Protein AF-A0A3N5SNI7-F1 (afdb_monomer)

Sequence (229 aa):
MKIKPLYFVLSLLVTASMMLAACAPQAAATEAPQAQTEEPAMTEAPTEMSTEAPTEAAPTERHGGWLDEIDVSVVAGDSAISQLQAGAIDFYSFNLASDMYPAIQEAGLESTQSLGGYYGISLNPAVFTDATVLNPFSNRKIREALNWLIDRNYVNQEVFAGGSLPKLLPVTTQLVEYTNLIDTARALESKYAFDLEQAKEVIDVEMEGMGAELGADGKWQFNGAPVSL

Radius of gyration: 33.69 Å; Cα contacts (8 Å, |Δi|>4): 144; chains: 1; bounding box: 78×67×79 Å

Solvent-accessible surface area (backbone atoms only — not comparable to full-atom values): 15272 Å² total; p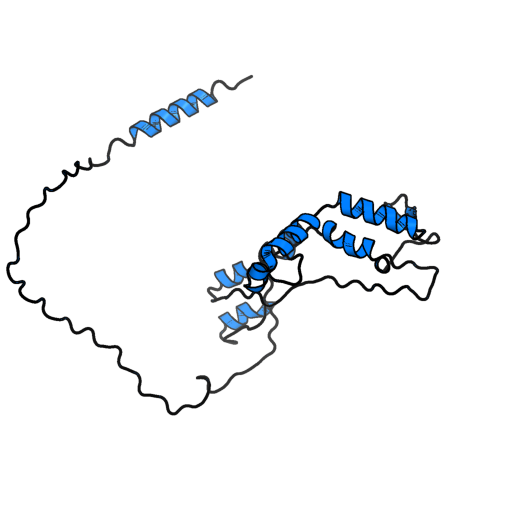er-residue (Å²): 144,85,69,71,69,59,59,56,54,52,54,52,52,58,57,56,59,66,67,73,68,80,79,69,86,82,83,79,83,82,77,83,83,78,92,77,91,76,86,85,79,86,77,82,80,79,82,80,75,78,71,78,69,80,78,77,74,76,86,74,90,74,82,80,71,96,65,95,74,83,89,87,78,94,74,59,73,94,48,45,67,62,33,44,76,69,65,76,38,95,76,81,93,66,90,68,65,48,71,48,51,65,58,40,56,73,70,70,52,89,81,82,91,79,89,85,76,83,88,82,89,85,79,72,48,63,74,57,89,56,82,72,55,61,49,67,49,43,40,65,66,48,53,56,27,49,47,17,52,48,54,47,67,58,48,23,45,77,75,22,67,54,62,54,78,75,74,91,60,101,60,56,79,91,42,74,73,29,67,80,38,42,72,62,50,51,51,50,52,63,73,44,40,66,32,59,66,64,18,46,54,52,37,54,58,51,40,46,74,71,64,31,45,78,41,97,86,76,44,52,25,29,90,91,38,73,61,68,132

Foldseek 3Di:
DPPPPVVVVVVVVVVVVVVVVPDDDDDDDDDDDDDDDDDDDDDDDDDDPPPPDPPDPPDDPDDDDPDPDDDDDDDDLVCPLVCCLVVVDVDDDDDHQLVCVVVCVVSVHDDDDDPPDDDDDDADLDADPPPQADDLSVDPLLVVLVLQQDPQCVCCCPVRVVRDDRDDDPDDCPDPVCVVCVVVRVVVCVVRPHDNPSSCVSSVVSLVVVVWDQDPVRFIDGNNHGHDD

Secondary structure (DSSP, 8-state):
---HHHHHHHHHHHHHHHSSS--SPPPPP-PPPPP---PPPPPPPP----------PPPP---S-S-S--------GGGHHHHHHTTS-S---SPPPGGGHHHHHHTT-----------------PPPSSTTS--GGGSHHHHHHHHHH--HHHHHHHHHTT-S----SSS-TTSHHHHTTHHHHHHHHHHTS--HHHHHHHHHHHHHHTTEEE-TTS-EEETTEE---

pLDDT: mean 82.89, std 19.96, range [31.8, 98.69]

Nearest PDB structures (foldseek):
  7fi3-assembly4_D  TM=8.082E-01  e=8.058E-06  Thermococcus kodakarensis KOD1
  7z31-assembly1_P  TM=2.920E-01  e=5.951E+00  Saccharomyces cerevisiae S288C
  7z1n-assembly1_P  TM=2.924E-01  e=8.090E+00  Saccharomyces cerevisiae W303

Mean predicted aligned error: 14.7 Å

Structure (mmCIF, N/CA/C/O backbone):
data_AF-A0A3N5SNI7-F1
#
_entry.id   AF-A0A3N5SNI7-F1
#
loop_
_atom_site.group_PDB
_atom_site.id
_atom_site.type_symbol
_atom_site.label_atom_id
_atom_site.label_alt_id
_atom_site.label_comp_id
_atom_site.label_asym_id
_atom_site.label_entity_id
_atom_site.label_seq_id
_atom_site.pdbx_PDB_ins_code
_atom_site.Cartn_x
_atom_site.Cartn_y
_atom_site.Cartn_z
_atom_site.occupancy
_atom_site.B_iso_or_equiv
_atom_site.auth_seq_id
_atom_site.auth_comp_id
_atom_site.auth_asym_id
_atom_site.auth_atom_id
_atom_site.pdbx_PDB_model_num
ATOM 1 N N . MET A 1 1 ? 41.590 10.310 29.877 1.00 48.50 1 MET A N 1
ATOM 2 C CA . MET A 1 1 ? 42.047 11.606 29.322 1.00 48.50 1 MET A CA 1
ATOM 3 C C . MET A 1 1 ? 43.379 11.406 28.580 1.00 48.50 1 MET A C 1
ATOM 5 O O . MET A 1 1 ? 44.441 11.528 29.171 1.00 48.50 1 MET A O 1
ATOM 9 N N . LYS A 1 2 ? 43.323 10.996 27.302 1.00 55.88 2 LYS A N 1
ATOM 10 C CA . LYS A 1 2 ? 44.477 10.733 26.408 1.00 55.88 2 LYS A CA 1
ATOM 11 C C . LYS A 1 2 ? 44.147 11.230 24.986 1.00 55.88 2 LYS A C 1
ATOM 13 O O . LYS A 1 2 ? 44.039 10.443 24.062 1.00 55.88 2 LYS A O 1
ATOM 18 N N . ILE A 1 3 ? 43.917 12.536 24.827 1.00 60.53 3 ILE A N 1
ATOM 19 C CA . ILE A 1 3 ? 43.517 13.153 23.537 1.00 60.53 3 ILE A CA 1
ATOM 20 C C . ILE A 1 3 ? 44.701 13.909 22.881 1.00 60.53 3 ILE A C 1
ATOM 22 O O . ILE A 1 3 ? 44.632 14.374 21.751 1.00 60.53 3 ILE A O 1
ATOM 26 N N . LYS A 1 4 ? 45.860 13.979 23.548 1.00 59.16 4 LYS A N 1
ATOM 27 C CA . LYS A 1 4 ? 47.022 14.750 23.075 1.00 59.16 4 LYS A CA 1
ATOM 28 C C . LYS A 1 4 ? 47.750 14.227 21.811 1.00 59.16 4 LYS A C 1
ATOM 30 O O . LYS A 1 4 ? 48.286 15.080 21.112 1.00 59.16 4 LYS A O 1
ATOM 35 N N . PRO A 1 5 ? 47.786 12.922 21.454 1.00 59.91 5 PRO A N 1
ATOM 36 C CA . PRO A 1 5 ? 48.550 12.499 20.273 1.00 59.91 5 PRO A CA 1
ATOM 37 C C . PRO A 1 5 ? 47.796 12.722 18.951 1.00 59.91 5 PRO A C 1
ATOM 39 O O . PRO A 1 5 ? 48.428 12.886 17.913 1.00 59.91 5 PRO A O 1
ATOM 42 N N . LEU A 1 6 ? 46.458 12.787 18.981 1.00 65.56 6 LEU A N 1
ATOM 43 C CA . LEU A 1 6 ? 45.629 12.880 17.774 1.00 65.56 6 LEU A CA 1
ATOM 44 C C . LEU A 1 6 ? 45.698 14.271 17.121 1.00 65.56 6 LEU A C 1
ATOM 46 O O . LEU A 1 6 ? 45.798 14.378 15.903 1.00 65.56 6 LEU A O 1
ATOM 50 N N . TYR A 1 7 ? 45.739 15.337 17.928 1.00 68.25 7 TYR A N 1
ATOM 51 C CA . TYR A 1 7 ? 45.885 16.707 17.422 1.00 68.25 7 TYR A CA 1
ATOM 52 C C . TY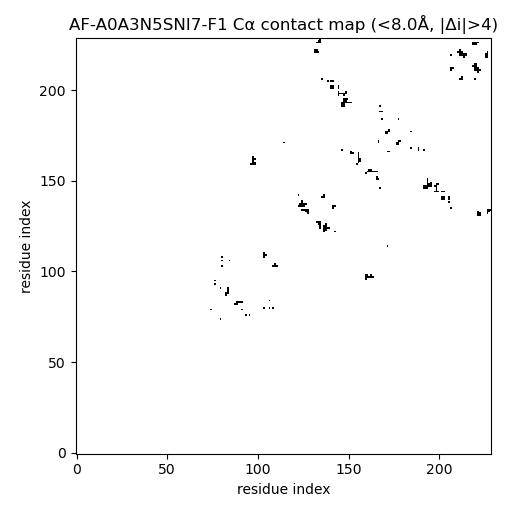R A 1 7 ? 47.263 16.975 16.808 1.00 68.25 7 TYR A C 1
ATOM 54 O O . TYR A 1 7 ? 47.375 17.773 15.882 1.00 68.25 7 TYR A O 1
ATOM 62 N N . PHE A 1 8 ? 48.302 16.278 17.277 1.00 69.94 8 PHE A N 1
ATOM 63 C CA . PHE A 1 8 ? 49.649 16.411 16.725 1.00 69.94 8 PHE A CA 1
ATOM 64 C C . PHE A 1 8 ? 49.749 15.779 15.331 1.00 69.94 8 PHE A C 1
ATOM 66 O O . PHE A 1 8 ? 50.333 16.368 14.427 1.00 69.94 8 PHE A O 1
ATOM 73 N N . VAL A 1 9 ? 49.105 14.624 15.134 1.00 71.44 9 VAL A N 1
ATOM 74 C CA . VAL A 1 9 ? 49.024 13.951 13.828 1.00 71.44 9 VAL A CA 1
ATOM 75 C C . VAL A 1 9 ? 48.161 14.752 12.849 1.00 71.44 9 VAL A C 1
ATOM 77 O O . VAL A 1 9 ? 48.551 14.930 11.698 1.00 71.44 9 VAL A O 1
ATOM 80 N N . LEU A 1 10 ? 47.039 15.317 13.313 1.00 72.44 10 LEU A N 1
ATOM 81 C CA . LEU A 1 10 ? 46.170 16.156 12.483 1.00 72.44 10 LEU A CA 1
ATOM 82 C C . LEU A 1 10 ? 46.869 17.461 12.052 1.00 72.44 10 LEU A C 1
ATOM 84 O O . LEU A 1 10 ? 46.765 17.866 10.898 1.00 72.44 10 LEU A O 1
ATOM 88 N N . SER A 1 11 ? 47.647 18.085 12.945 1.00 68.25 11 SER A N 1
ATOM 89 C CA . SER A 1 11 ? 48.416 19.299 12.631 1.00 68.25 11 SER A CA 1
ATOM 90 C C . SER A 1 11 ? 49.569 19.040 11.654 1.00 68.25 11 SER A C 1
ATOM 92 O O . SER A 1 11 ? 49.909 19.924 10.864 1.00 68.25 11 SER A O 1
ATOM 94 N N . LEU A 1 12 ? 50.165 17.843 11.679 1.00 70.81 12 LEU A N 1
ATOM 95 C CA . LEU A 1 12 ? 51.219 17.457 10.737 1.00 70.81 12 LEU A CA 1
ATOM 96 C C . LEU A 1 12 ? 50.649 17.148 9.340 1.00 70.81 12 LEU A C 1
ATOM 98 O O . LEU A 1 12 ? 51.269 17.459 8.328 1.00 70.81 12 LEU A O 1
ATOM 102 N N . LEU A 1 13 ? 49.436 16.589 9.280 1.00 70.88 13 LEU A N 1
ATOM 103 C CA . LEU A 1 13 ? 48.721 16.307 8.030 1.00 70.88 13 LEU A CA 1
ATOM 104 C C . LEU A 1 13 ? 48.253 17.584 7.322 1.00 70.88 13 LEU A C 1
ATOM 106 O O . LEU A 1 13 ? 48.405 17.704 6.107 1.00 70.88 13 LEU A O 1
ATOM 110 N N . VAL A 1 14 ? 47.758 18.572 8.074 1.00 72.81 14 VAL A N 1
ATOM 111 C CA . VAL A 1 14 ? 47.347 19.866 7.504 1.00 72.81 14 VAL A CA 1
ATOM 112 C C . VAL A 1 14 ? 48.556 20.642 6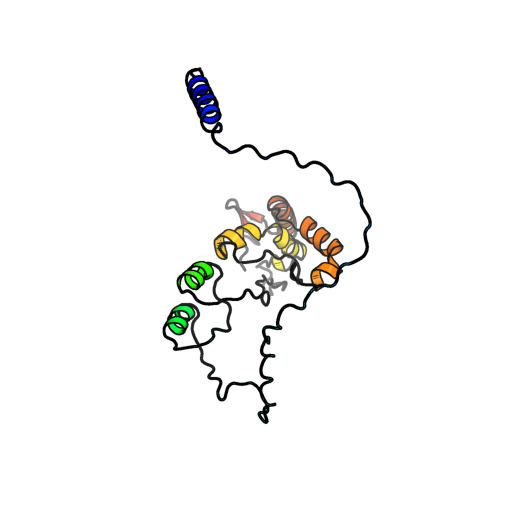.967 1.00 72.81 14 VAL A C 1
ATOM 114 O O . VAL A 1 14 ? 48.493 21.196 5.871 1.00 72.81 14 VAL A O 1
ATOM 117 N N . THR A 1 15 ? 49.693 20.616 7.669 1.00 65.25 15 THR A N 1
ATOM 118 C CA . THR A 1 15 ? 50.923 21.285 7.204 1.00 65.25 15 THR A CA 1
ATOM 119 C C . THR A 1 15 ? 51.570 20.584 6.004 1.00 65.25 15 THR A C 1
ATOM 121 O O . THR A 1 15 ? 52.031 21.268 5.092 1.00 65.25 15 THR A O 1
ATOM 124 N N . ALA A 1 16 ? 51.518 19.249 5.924 1.00 61.75 16 ALA A N 1
ATOM 125 C CA . ALA A 1 16 ? 51.963 18.507 4.741 1.00 61.75 16 ALA A CA 1
ATOM 126 C C . ALA A 1 16 ? 51.074 18.766 3.507 1.00 61.75 16 ALA A C 1
ATOM 128 O O . ALA A 1 16 ? 51.583 18.836 2.389 1.00 61.75 16 ALA A O 1
ATOM 129 N N . SER A 1 17 ? 49.766 18.984 3.697 1.00 58.12 17 SER A N 1
ATOM 130 C CA . SER A 1 17 ? 48.840 19.277 2.590 1.00 58.12 17 SER A CA 1
ATOM 131 C C . SER A 1 17 ? 49.058 20.653 1.943 1.00 58.12 17 SER A C 1
ATOM 133 O O . SER A 1 17 ? 48.778 20.824 0.760 1.00 58.12 17 SER A O 1
ATOM 135 N N . MET A 1 18 ? 49.631 21.618 2.673 1.00 57.47 18 MET A N 1
ATOM 136 C CA . MET A 1 18 ? 49.907 22.964 2.150 1.00 57.47 18 MET A CA 1
ATOM 137 C C . MET A 1 18 ? 51.208 23.068 1.336 1.00 57.47 18 MET A C 1
ATOM 139 O O . MET A 1 18 ? 51.382 24.044 0.611 1.00 57.47 18 MET A O 1
ATOM 143 N N . MET A 1 19 ? 52.105 22.075 1.389 1.00 53.59 19 MET A N 1
ATOM 144 C CA . MET A 1 19 ? 53.351 22.083 0.600 1.00 53.59 19 MET A CA 1
ATOM 145 C C . MET A 1 19 ? 53.216 21.444 -0.794 1.00 53.59 19 MET A C 1
ATOM 147 O O . MET A 1 19 ? 54.091 21.632 -1.633 1.00 53.59 19 MET A O 1
ATOM 151 N N . LEU A 1 20 ? 52.114 20.740 -1.078 1.00 54.06 20 LEU A N 1
ATOM 152 C CA . LEU A 1 20 ? 51.867 20.073 -2.369 1.00 54.06 20 LEU A CA 1
ATOM 153 C C . LEU A 1 20 ? 51.077 20.926 -3.381 1.00 54.06 20 LEU A C 1
ATOM 155 O O . LEU A 1 20 ? 50.911 20.508 -4.522 1.00 54.06 20 LEU A O 1
ATOM 159 N N . ALA A 1 21 ? 50.640 22.133 -3.005 1.00 50.47 21 ALA A N 1
ATOM 160 C CA . ALA A 1 21 ? 49.912 23.055 -3.888 1.00 50.47 21 ALA A CA 1
ATOM 161 C C . ALA A 1 21 ? 50.808 24.104 -4.588 1.00 50.47 21 ALA A C 1
ATOM 163 O O . ALA A 1 21 ? 50.306 24.969 -5.300 1.00 50.47 21 ALA A O 1
ATOM 164 N N . ALA A 1 22 ? 52.134 24.041 -4.418 1.00 44.31 22 ALA A N 1
ATOM 165 C CA . ALA A 1 22 ? 53.081 25.036 -4.941 1.00 44.31 22 ALA A CA 1
ATOM 166 C C . ALA A 1 22 ? 53.608 24.747 -6.366 1.00 44.31 22 ALA A C 1
ATOM 168 O O . ALA A 1 22 ? 54.677 25.224 -6.740 1.00 44.31 22 ALA A O 1
ATOM 169 N N . CYS A 1 23 ? 52.884 23.973 -7.176 1.00 49.75 23 CYS A N 1
ATOM 170 C CA . CYS A 1 23 ? 53.200 23.761 -8.592 1.00 49.75 23 CYS A CA 1
ATOM 171 C C . CYS A 1 23 ? 51.919 23.799 -9.432 1.00 49.75 23 CYS A C 1
ATOM 173 O O . CYS A 1 23 ? 51.426 22.775 -9.893 1.00 49.75 23 CYS A O 1
ATOM 175 N N . ALA A 1 24 ? 51.392 25.003 -9.636 1.00 46.00 24 ALA A N 1
ATOM 176 C CA . ALA A 1 24 ? 50.451 25.301 -10.708 1.00 46.00 24 ALA A CA 1
ATOM 177 C C . ALA A 1 24 ? 50.924 26.579 -11.430 1.00 46.00 24 ALA A C 1
ATOM 179 O O . ALA A 1 24 ? 51.345 27.521 -10.752 1.00 46.00 24 ALA A O 1
ATOM 180 N N . PRO A 1 25 ? 50.904 26.637 -12.776 1.00 41.91 25 PRO A N 1
ATOM 181 C CA . PRO A 1 25 ? 51.270 27.840 -13.512 1.00 41.91 25 PRO A CA 1
ATOM 182 C C . PRO A 1 25 ? 50.290 28.980 -13.225 1.00 41.91 25 PRO A C 1
ATOM 184 O O . PRO A 1 25 ? 49.075 28.793 -13.181 1.00 41.91 25 PRO A O 1
ATOM 187 N N . GLN A 1 26 ? 50.852 30.167 -13.041 1.00 38.88 26 GLN A N 1
ATOM 188 C CA . GLN A 1 26 ? 50.159 31.402 -12.712 1.00 38.88 26 GLN A CA 1
ATOM 189 C C . GLN A 1 26 ? 49.267 31.871 -13.869 1.00 38.88 26 GLN A C 1
ATOM 191 O O . GLN A 1 26 ? 49.750 32.120 -14.973 1.00 38.88 26 GLN A O 1
ATOM 196 N N . ALA A 1 27 ? 47.969 32.027 -13.600 1.00 37.69 27 ALA A N 1
ATOM 197 C CA . ALA A 1 27 ? 47.053 32.737 -14.482 1.00 37.69 27 ALA A CA 1
ATOM 198 C C . ALA A 1 27 ? 47.449 34.223 -14.528 1.00 37.69 27 ALA A C 1
ATOM 200 O O . ALA A 1 27 ? 47.517 34.894 -13.496 1.00 37.69 27 ALA A O 1
ATOM 201 N N . ALA A 1 28 ? 47.745 34.717 -15.729 1.00 34.59 28 ALA A N 1
ATOM 202 C CA . ALA A 1 28 ? 47.953 36.132 -15.988 1.00 34.59 28 ALA A CA 1
ATOM 203 C C . ALA A 1 28 ? 46.623 36.891 -15.861 1.00 34.59 28 ALA A C 1
ATOM 205 O O . ALA A 1 28 ? 45.570 36.402 -16.270 1.00 34.59 28 ALA A O 1
ATOM 206 N N . ALA A 1 29 ? 46.694 38.084 -15.274 1.00 35.66 29 ALA A N 1
ATOM 207 C CA . ALA A 1 29 ? 45.580 39.005 -15.134 1.00 35.66 29 ALA A CA 1
ATOM 208 C C . ALA A 1 29 ? 45.106 39.505 -16.507 1.00 35.66 29 ALA A C 1
ATOM 210 O O . ALA A 1 29 ? 45.906 39.968 -17.318 1.00 35.66 29 ALA A O 1
ATOM 211 N N . THR A 1 30 ? 43.800 39.430 -16.740 1.00 31.80 30 THR A N 1
ATOM 212 C CA . THR A 1 30 ? 43.132 40.014 -17.904 1.00 31.80 30 THR A CA 1
ATOM 213 C C . THR A 1 30 ? 42.973 41.521 -17.692 1.00 31.80 30 THR A C 1
ATOM 215 O O . THR A 1 30 ? 42.227 41.948 -16.810 1.00 31.80 30 THR A O 1
ATOM 218 N N . GLU A 1 31 ? 43.666 42.327 -18.497 1.00 39.34 31 GLU A N 1
ATOM 219 C CA . GLU A 1 31 ? 43.348 43.745 -18.696 1.00 39.34 31 GLU A CA 1
ATOM 220 C C . GLU A 1 31 ? 42.045 43.886 -19.499 1.00 39.34 31 GLU A C 1
ATOM 222 O O . GLU A 1 31 ? 41.776 43.125 -20.430 1.00 39.34 31 GLU A O 1
ATOM 227 N N . ALA A 1 32 ? 41.223 44.869 -19.130 1.00 43.25 32 ALA A N 1
ATOM 228 C CA . ALA A 1 32 ? 40.006 45.221 -19.852 1.00 43.25 32 ALA A CA 1
ATOM 229 C C . ALA A 1 32 ? 40.351 45.906 -21.191 1.00 43.25 32 ALA A C 1
ATOM 231 O O . ALA A 1 32 ? 41.113 46.876 -21.174 1.00 43.25 32 ALA A O 1
ATOM 232 N N . PRO A 1 33 ? 39.774 45.502 -22.339 1.00 36.41 33 PRO A N 1
ATOM 233 C CA . PRO A 1 33 ? 39.965 46.243 -23.577 1.00 36.41 33 PRO A CA 1
ATOM 234 C C . PRO A 1 33 ? 39.064 47.480 -23.619 1.00 36.41 33 PRO A C 1
ATOM 236 O O . PRO A 1 33 ? 37.854 47.409 -23.395 1.00 36.41 33 PRO A O 1
ATOM 239 N N . GLN A 1 34 ? 39.678 48.616 -23.943 1.00 33.50 34 GLN A N 1
ATOM 240 C CA . GLN A 1 34 ? 39.000 49.844 -24.335 1.00 33.50 34 GLN A CA 1
ATOM 241 C C . GLN A 1 34 ? 38.235 49.641 -25.647 1.00 33.50 34 GLN A C 1
ATOM 243 O O . GLN A 1 34 ? 38.694 48.954 -26.557 1.00 33.50 34 GLN A O 1
ATOM 248 N N . ALA A 1 35 ? 37.079 50.294 -25.745 1.00 39.88 35 ALA A N 1
ATOM 249 C CA . ALA A 1 35 ? 36.304 50.395 -26.969 1.00 39.88 35 ALA A CA 1
ATOM 250 C C . ALA A 1 35 ? 37.092 51.146 -28.055 1.00 39.88 35 ALA A C 1
ATOM 252 O O . ALA A 1 35 ? 37.482 52.299 -27.857 1.00 39.88 35 ALA A O 1
ATOM 253 N N . GLN A 1 36 ? 37.260 50.512 -29.214 1.00 35.88 36 GLN A N 1
ATOM 254 C CA . GLN A 1 36 ? 37.545 51.187 -30.475 1.00 35.88 36 GLN A CA 1
ATOM 255 C C . GLN A 1 36 ? 36.583 50.659 -31.537 1.00 35.88 36 GLN A C 1
ATOM 257 O O . GLN A 1 36 ? 36.536 49.469 -31.836 1.00 35.88 36 GLN A O 1
ATOM 262 N N . THR A 1 37 ? 35.781 51.585 -32.047 1.00 41.03 37 THR A N 1
ATOM 263 C CA . THR A 1 37 ? 34.924 51.435 -33.217 1.00 41.03 37 THR A CA 1
ATOM 264 C C . THR A 1 37 ? 35.780 51.634 -34.462 1.00 41.03 37 THR A C 1
ATOM 266 O O . THR A 1 37 ? 36.224 52.755 -34.689 1.00 41.03 37 THR A O 1
ATOM 269 N N . GLU A 1 38 ? 35.948 50.599 -35.283 1.00 38.66 38 GLU A N 1
ATOM 270 C CA . GLU A 1 38 ? 36.220 50.740 -36.718 1.00 38.66 38 GLU A CA 1
ATOM 271 C C . GLU A 1 38 ? 35.398 49.700 -37.501 1.00 38.66 38 GLU A C 1
ATOM 273 O O . GLU A 1 38 ? 35.353 48.517 -37.165 1.00 38.66 38 GLU A O 1
ATOM 278 N N . GLU A 1 39 ? 34.679 50.203 -38.504 1.00 37.81 39 GLU A N 1
ATOM 279 C CA . GLU A 1 39 ? 33.862 49.487 -39.493 1.00 37.81 39 GLU A CA 1
ATOM 280 C C . GLU A 1 39 ? 34.752 48.888 -40.615 1.00 37.81 39 GLU A C 1
ATOM 282 O O . GLU A 1 39 ? 35.944 49.182 -40.681 1.00 37.81 39 GLU A O 1
ATOM 287 N N . PRO A 1 40 ? 34.238 48.004 -41.490 1.00 42.28 40 PRO A N 1
ATOM 288 C CA . PRO A 1 40 ? 34.762 46.662 -41.686 1.00 42.28 40 PRO A CA 1
ATOM 289 C C . PRO A 1 40 ? 35.669 46.526 -42.919 1.00 42.28 40 PRO A C 1
ATOM 291 O O . PRO A 1 40 ? 35.412 47.095 -43.980 1.00 42.28 40 PRO A O 1
ATOM 294 N N . ALA A 1 41 ? 36.680 45.660 -42.820 1.00 35.09 41 ALA A N 1
ATOM 295 C CA . ALA A 1 41 ? 37.366 45.104 -43.982 1.00 35.09 41 ALA A CA 1
ATOM 296 C C . ALA A 1 41 ? 36.743 43.746 -44.346 1.00 35.09 41 ALA A C 1
ATOM 298 O O . ALA A 1 41 ? 36.578 42.866 -43.501 1.00 35.09 41 ALA A O 1
ATOM 299 N N . MET A 1 42 ? 36.367 43.624 -45.618 1.00 39.69 42 MET A N 1
ATOM 300 C CA . MET A 1 42 ? 35.702 42.484 -46.247 1.00 39.69 42 MET A CA 1
ATOM 301 C C . MET A 1 42 ? 36.359 41.140 -45.899 1.00 39.69 42 MET A C 1
ATOM 303 O O . MET A 1 42 ? 37.551 40.938 -46.114 1.00 39.69 42 MET A O 1
ATOM 307 N N . THR A 1 43 ? 35.544 40.216 -45.397 1.00 33.69 43 THR A N 1
ATOM 308 C CA . THR A 1 43 ? 35.891 38.808 -45.181 1.00 33.69 43 THR A CA 1
ATOM 309 C C . THR A 1 43 ? 35.824 38.063 -46.516 1.00 33.69 43 THR A C 1
ATOM 311 O O . THR A 1 43 ? 34.779 38.064 -47.167 1.00 33.69 43 THR A O 1
ATOM 314 N N . GLU A 1 44 ? 36.921 37.421 -46.924 1.00 45.47 44 GLU A N 1
ATOM 315 C CA . GLU A 1 44 ? 36.880 36.365 -47.939 1.00 45.47 44 GLU A CA 1
ATOM 316 C C . GLU A 1 44 ? 36.086 35.176 -47.384 1.00 45.47 44 GLU A C 1
ATOM 318 O O . GLU A 1 44 ? 36.325 34.707 -46.270 1.00 45.47 44 GLU A O 1
ATOM 323 N N . ALA A 1 45 ? 35.094 34.737 -48.155 1.00 39.28 45 ALA A N 1
ATOM 324 C CA . ALA A 1 45 ? 34.162 33.684 -47.790 1.00 39.28 45 ALA A CA 1
ATOM 325 C C . ALA A 1 45 ? 34.889 32.353 -47.504 1.00 39.28 45 ALA A C 1
ATOM 327 O O . ALA A 1 45 ? 35.671 31.895 -48.341 1.00 39.28 45 ALA A O 1
ATOM 328 N N . PRO A 1 46 ? 34.603 31.679 -46.377 1.00 43.62 46 PRO A N 1
ATOM 329 C CA . PRO A 1 46 ? 34.957 30.281 -46.205 1.00 43.62 46 PRO A CA 1
ATOM 330 C C . PRO A 1 46 ? 34.160 29.439 -47.202 1.00 43.62 46 PRO A C 1
ATOM 332 O O . PRO A 1 46 ? 32.933 29.507 -47.243 1.00 43.62 46 PRO A O 1
ATOM 335 N N . THR A 1 47 ? 34.872 28.643 -47.994 1.00 41.06 47 THR A N 1
ATOM 336 C CA . THR A 1 47 ? 34.334 27.572 -48.833 1.00 41.06 47 THR A CA 1
ATOM 337 C C . THR A 1 47 ? 33.321 26.745 -48.042 1.00 41.06 47 THR A C 1
ATOM 339 O O . THR A 1 47 ? 33.675 26.105 -47.050 1.00 41.06 47 THR A O 1
ATOM 342 N N . GLU A 1 48 ? 32.063 26.774 -48.479 1.00 42.97 48 GLU A N 1
ATOM 343 C CA . GLU A 1 48 ? 30.974 25.967 -47.938 1.00 42.97 48 GLU A CA 1
ATOM 344 C C . GLU A 1 48 ? 31.354 24.482 -48.021 1.00 42.97 48 GLU A C 1
ATOM 346 O O . GLU A 1 48 ? 31.354 23.874 -49.092 1.00 42.97 48 GLU A O 1
ATOM 351 N N . MET A 1 49 ? 31.678 23.867 -46.881 1.00 42.16 49 MET A N 1
ATOM 352 C CA . MET A 1 49 ? 31.489 22.428 -46.749 1.00 42.16 49 MET A CA 1
ATOM 353 C C . MET A 1 49 ? 29.986 22.195 -46.821 1.00 42.16 49 MET A C 1
ATOM 355 O O . MET A 1 49 ? 29.252 22.531 -45.891 1.00 42.16 49 MET A O 1
ATOM 359 N N . SER A 1 50 ? 29.546 21.666 -47.961 1.00 44.31 50 SER A N 1
ATOM 360 C CA . SER A 1 50 ? 28.202 21.149 -48.164 1.00 44.31 50 SER A CA 1
ATOM 361 C C . SER A 1 50 ? 27.882 20.193 -47.015 1.00 44.31 50 SER A C 1
ATOM 363 O O . SER A 1 50 ? 28.391 19.077 -46.942 1.00 44.31 50 SER A O 1
ATOM 365 N N . THR A 1 51 ? 27.087 20.675 -46.062 1.00 52.50 51 THR A N 1
ATOM 366 C CA . THR A 1 51 ? 26.329 19.800 -45.180 1.00 52.50 51 THR A CA 1
ATOM 367 C C . THR A 1 51 ? 25.324 19.135 -46.105 1.00 52.50 51 THR A C 1
ATOM 369 O O . THR A 1 51 ? 24.401 19.807 -46.567 1.00 52.50 51 THR A O 1
ATOM 372 N N . GLU A 1 52 ? 25.546 17.866 -46.461 1.00 52.84 52 GLU A N 1
ATOM 373 C CA . GLU A 1 52 ? 24.509 17.081 -47.126 1.00 52.84 52 GLU A CA 1
ATOM 374 C C . GLU A 1 52 ? 23.261 17.175 -46.249 1.00 52.84 52 GLU A C 1
ATOM 376 O O . GLU A 1 52 ? 23.249 16.746 -45.092 1.00 52.84 52 GLU A O 1
ATOM 381 N N . ALA A 1 53 ? 22.233 17.835 -46.781 1.00 60.19 53 ALA A N 1
ATOM 382 C CA . ALA A 1 53 ? 20.921 17.849 -46.170 1.00 60.19 53 ALA A CA 1
ATOM 383 C C . ALA A 1 53 ? 20.503 16.388 -45.928 1.00 60.19 53 ALA A C 1
ATOM 385 O O . ALA A 1 53 ? 20.768 15.547 -46.796 1.00 60.19 53 ALA A O 1
ATOM 386 N N . PRO A 1 54 ? 19.868 16.062 -44.786 1.00 58.12 54 PRO A N 1
ATOM 387 C CA . PRO A 1 54 ? 19.330 14.729 -44.563 1.00 58.12 54 PRO A CA 1
ATOM 388 C C . PRO A 1 54 ? 18.511 14.341 -45.790 1.00 58.12 54 PRO A C 1
ATOM 390 O O . PRO A 1 54 ? 17.581 15.059 -46.155 1.00 58.12 54 PRO A O 1
ATOM 393 N N . THR A 1 55 ? 18.904 13.261 -46.469 1.00 63.00 55 THR A N 1
ATOM 394 C CA . THR A 1 55 ? 18.129 12.739 -47.594 1.00 63.00 55 THR A CA 1
ATOM 395 C C . THR A 1 55 ? 16.737 12.439 -47.058 1.00 63.00 55 THR A C 1
ATOM 397 O O . THR A 1 55 ? 16.564 11.547 -46.228 1.00 63.00 55 THR A O 1
ATOM 400 N N . GLU A 1 56 ? 15.766 13.246 -47.474 1.00 67.06 56 GLU A N 1
ATOM 401 C CA . GLU A 1 56 ? 14.373 13.097 -47.088 1.00 67.06 56 GLU A CA 1
ATOM 402 C C . GLU A 1 56 ? 13.901 11.742 -47.625 1.00 67.06 56 GLU A C 1
ATOM 404 O O . GLU A 1 56 ? 13.846 11.515 -48.836 1.00 67.06 56 GLU A O 1
ATOM 409 N N . ALA A 1 57 ? 13.675 10.791 -46.714 1.00 73.19 57 ALA A N 1
ATOM 410 C CA . ALA A 1 57 ? 13.215 9.460 -47.072 1.00 73.19 57 ALA A CA 1
ATOM 411 C C . ALA A 1 57 ? 11.888 9.581 -47.831 1.00 73.19 57 ALA A C 1
ATOM 413 O O . ALA A 1 57 ? 10.980 10.287 -47.388 1.00 73.19 57 ALA A O 1
ATOM 414 N N . ALA A 1 58 ? 11.782 8.906 -48.980 1.00 77.00 58 ALA A N 1
ATOM 415 C CA . ALA A 1 58 ? 10.577 8.949 -49.798 1.00 77.00 58 ALA A CA 1
ATOM 416 C C . ALA A 1 58 ? 9.339 8.570 -48.955 1.00 77.00 58 ALA A C 1
ATOM 418 O O . ALA A 1 58 ? 9.408 7.613 -48.175 1.00 77.00 58 ALA A O 1
ATOM 419 N N . PRO A 1 59 ? 8.216 9.299 -49.090 1.00 72.69 59 PRO A N 1
ATOM 420 C CA . PRO A 1 59 ? 7.016 9.021 -48.316 1.00 72.69 59 PRO A CA 1
ATOM 421 C C . PRO A 1 59 ? 6.538 7.588 -48.568 1.00 72.69 59 PRO A C 1
ATOM 423 O O . PRO A 1 59 ? 6.429 7.139 -49.707 1.00 72.69 59 PRO A O 1
ATOM 426 N N . THR A 1 60 ? 6.287 6.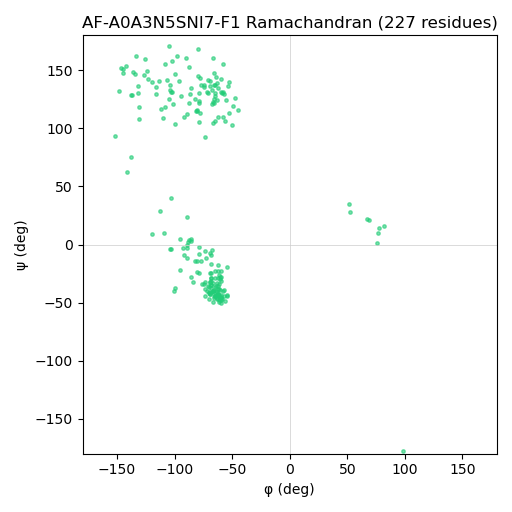863 -47.480 1.00 80.06 60 THR A N 1
ATOM 427 C CA . THR A 1 60 ? 5.883 5.456 -47.516 1.00 80.06 60 THR A CA 1
ATOM 428 C C . THR A 1 60 ? 4.408 5.308 -47.897 1.00 80.06 60 THR A C 1
ATOM 430 O O . THR A 1 60 ? 3.556 6.033 -47.389 1.00 80.06 60 THR A O 1
ATOM 433 N N . GLU A 1 61 ? 4.091 4.338 -48.761 1.00 85.69 61 GLU A N 1
ATOM 434 C CA . GLU A 1 61 ? 2.706 3.926 -49.065 1.00 85.69 61 GLU A CA 1
ATOM 435 C C . GLU A 1 61 ? 2.116 3.006 -47.977 1.00 85.69 61 GLU A C 1
ATOM 437 O O . GLU A 1 61 ? 0.966 2.573 -48.055 1.00 85.69 61 GLU A O 1
ATOM 442 N N . ARG A 1 62 ? 2.906 2.673 -46.948 1.00 80.25 62 ARG A N 1
ATOM 443 C CA . ARG A 1 62 ? 2.515 1.772 -45.864 1.00 80.25 62 ARG A CA 1
ATOM 444 C C . ARG A 1 62 ? 1.474 2.429 -44.957 1.00 80.25 62 ARG A C 1
ATOM 446 O O . ARG A 1 62 ? 1.684 3.520 -44.431 1.00 80.25 62 ARG A O 1
ATOM 453 N N . HIS A 1 63 ? 0.387 1.714 -44.688 1.00 81.44 63 HIS A N 1
ATOM 454 C CA . HIS A 1 63 ? -0.606 2.093 -43.684 1.00 81.44 63 HIS A CA 1
ATOM 455 C C . HIS A 1 63 ? -0.416 1.251 -42.408 1.00 81.44 63 HIS A C 1
ATOM 457 O O . HIS A 1 63 ? -0.314 0.031 -42.489 1.00 81.44 63 HIS A O 1
ATOM 463 N N . GLY A 1 64 ? -0.381 1.886 -41.228 1.00 84.94 64 GLY A N 1
ATOM 464 C CA . GLY A 1 64 ? -0.210 1.210 -39.927 1.00 84.94 64 GLY A CA 1
ATOM 465 C C . GLY A 1 64 ? 1.225 1.232 -39.369 1.00 84.94 64 GLY A C 1
ATOM 466 O O . GLY A 1 64 ? 2.117 1.850 -39.946 1.00 84.94 64 GLY A O 1
ATOM 467 N N . GLY A 1 65 ? 1.448 0.589 -38.214 1.00 86.31 65 GLY A N 1
ATOM 468 C CA . GLY A 1 65 ? 2.732 0.605 -37.481 1.00 86.31 65 GLY A CA 1
ATOM 469 C C . GLY A 1 65 ? 3.775 -0.350 -38.064 1.00 86.31 65 GLY A C 1
ATOM 470 O O . GLY A 1 65 ? 3.380 -1.393 -38.564 1.00 86.31 65 GLY A O 1
ATOM 471 N N . TRP A 1 66 ? 5.065 0.012 -38.039 1.00 90.19 66 TRP A N 1
ATOM 472 C CA . TRP A 1 66 ? 6.168 -0.551 -38.854 1.00 90.19 66 TRP A CA 1
ATOM 473 C C . TRP A 1 66 ? 6.396 -2.068 -38.822 1.00 90.19 66 TRP A C 1
ATOM 475 O O . TRP A 1 66 ? 7.025 -2.585 -39.738 1.00 90.19 66 TRP A O 1
ATOM 485 N N . LEU A 1 67 ? 5.896 -2.762 -37.805 1.00 90.44 67 LEU A N 1
ATOM 486 C CA . LEU A 1 67 ? 6.037 -4.209 -37.661 1.00 90.44 67 LEU A CA 1
ATOM 487 C C . LEU A 1 67 ? 5.058 -4.950 -38.578 1.00 90.44 67 LEU A C 1
ATOM 489 O O . LEU A 1 67 ? 3.923 -4.503 -38.759 1.00 90.44 67 LEU A O 1
ATOM 493 N N . ASP A 1 68 ? 5.497 -6.074 -39.136 1.00 91.00 68 ASP A N 1
ATOM 494 C CA . ASP A 1 68 ? 4.654 -6.953 -39.955 1.00 91.00 68 ASP A CA 1
ATOM 495 C C . ASP A 1 68 ? 3.858 -7.954 -39.096 1.00 91.00 68 ASP A C 1
ATOM 497 O O . ASP A 1 68 ? 2.744 -8.328 -39.461 1.00 91.00 68 ASP A O 1
ATOM 501 N N . GLU A 1 69 ? 4.388 -8.325 -37.924 1.00 92.31 69 GLU A N 1
ATOM 502 C CA . GLU A 1 69 ? 3.776 -9.237 -36.952 1.00 92.31 69 GLU A CA 1
ATOM 503 C C . GLU A 1 69 ? 4.107 -8.796 -35.516 1.00 92.31 69 GLU A C 1
ATOM 505 O O . GLU A 1 69 ? 5.161 -8.209 -35.260 1.00 92.31 69 GLU A O 1
ATOM 510 N N . ILE A 1 70 ? 3.179 -9.036 -34.586 1.00 94.00 70 ILE A N 1
ATOM 511 C CA . ILE A 1 70 ? 3.378 -8.836 -33.146 1.00 94.00 70 ILE A CA 1
ATOM 512 C C . ILE A 1 70 ? 2.899 -10.101 -32.441 1.00 94.00 70 ILE A C 1
ATOM 514 O O . ILE A 1 70 ? 1.692 -10.330 -32.327 1.00 94.00 70 ILE A O 1
ATOM 518 N N . ASP A 1 71 ? 3.847 -10.880 -31.931 1.00 95.44 71 ASP A N 1
ATOM 519 C CA . ASP A 1 71 ? 3.567 -12.069 -31.137 1.00 95.44 71 ASP A CA 1
ATOM 520 C C . ASP A 1 71 ? 3.418 -11.714 -29.660 1.00 95.44 71 ASP A C 1
ATOM 522 O O . ASP A 1 71 ? 4.324 -11.172 -29.025 1.00 95.44 71 ASP A O 1
ATOM 526 N N . VAL A 1 72 ? 2.258 -12.043 -29.090 1.00 96.31 72 VAL A N 1
ATOM 527 C CA . VAL A 1 72 ? 1.976 -11.823 -27.669 1.00 96.31 72 VAL A CA 1
ATOM 528 C C . VAL A 1 72 ? 1.966 -13.163 -26.950 1.00 96.31 72 VAL A C 1
ATOM 530 O O . VAL A 1 72 ? 1.132 -14.027 -27.224 1.00 96.31 72 VAL A O 1
ATOM 533 N N . SER A 1 73 ? 2.874 -13.319 -25.993 1.00 94.38 73 SER A N 1
ATOM 534 C CA . SER A 1 73 ? 3.019 -14.528 -25.188 1.00 94.38 73 SER A CA 1
ATOM 535 C C . SER A 1 73 ? 2.956 -14.216 -23.693 1.00 94.38 73 SER A C 1
ATOM 53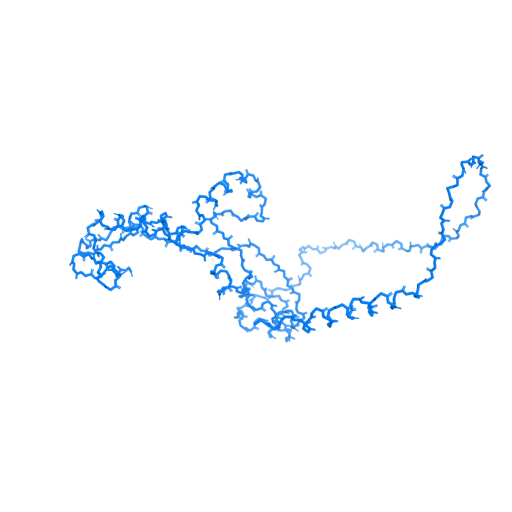7 O O . SER A 1 73 ? 3.141 -13.081 -23.251 1.00 94.38 73 SER A O 1
ATOM 539 N N . VAL A 1 74 ? 2.651 -15.239 -22.893 1.00 95.44 74 VAL A N 1
ATOM 540 C CA . VAL A 1 74 ? 2.687 -15.135 -21.432 1.00 95.44 74 VAL A CA 1
ATOM 541 C C . VAL A 1 74 ? 4.085 -15.509 -20.963 1.00 95.44 74 VAL A C 1
ATOM 543 O O . VAL A 1 74 ? 4.483 -16.670 -21.053 1.00 95.44 74 VAL A O 1
ATOM 546 N N . VAL A 1 75 ? 4.806 -14.526 -20.431 1.00 95.38 75 VAL A N 1
ATOM 547 C CA . VAL A 1 75 ? 6.140 -14.697 -19.852 1.00 95.38 75 VAL A CA 1
ATOM 548 C C . VAL A 1 75 ? 6.082 -14.379 -18.364 1.00 95.38 75 VAL A C 1
ATOM 550 O O . VAL A 1 75 ? 5.556 -13.343 -17.962 1.00 95.38 75 VAL A O 1
ATOM 553 N N . ALA A 1 76 ? 6.610 -15.280 -17.537 1.00 94.81 76 ALA A N 1
ATOM 554 C CA . ALA A 1 76 ? 6.741 -15.041 -16.106 1.00 94.81 76 ALA A CA 1
ATOM 555 C C . ALA A 1 76 ? 7.886 -14.049 -15.837 1.00 94.81 76 ALA A C 1
ATOM 557 O O . ALA A 1 76 ? 8.954 -14.145 -16.448 1.00 94.81 76 ALA A O 1
ATOM 558 N N . GLY A 1 77 ? 7.663 -13.100 -14.922 1.00 93.19 77 GLY A N 1
ATOM 559 C CA . GLY A 1 77 ? 8.593 -11.991 -14.674 1.00 93.19 77 GLY A CA 1
ATOM 560 C C . GLY A 1 77 ? 9.975 -12.413 -14.170 1.00 93.19 77 GLY A C 1
ATOM 561 O O . GLY A 1 77 ? 10.960 -11.751 -14.479 1.00 93.19 77 GLY A O 1
ATOM 562 N N . ASP A 1 78 ? 10.070 -13.543 -13.471 1.00 93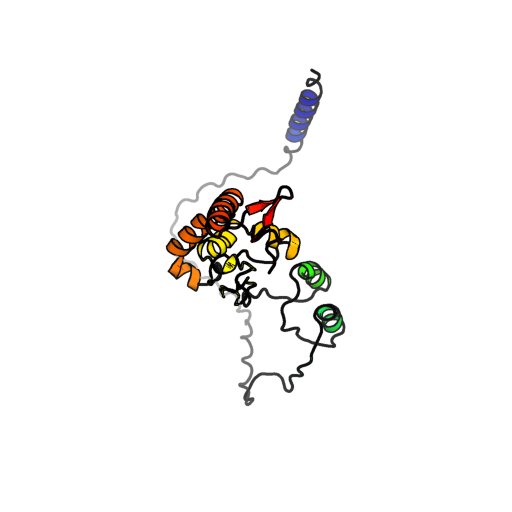.81 78 ASP A N 1
ATOM 563 C CA . ASP A 1 78 ? 11.333 -14.146 -13.023 1.00 93.81 78 ASP A CA 1
ATOM 564 C C . ASP A 1 78 ? 12.225 -14.624 -14.185 1.00 93.81 78 ASP A C 1
ATOM 566 O O . ASP A 1 78 ? 13.444 -14.701 -14.043 1.00 93.81 78 ASP A O 1
ATOM 570 N N . SER A 1 79 ? 11.633 -14.891 -15.351 1.00 95.62 79 SER A N 1
ATOM 571 C CA . SER A 1 79 ? 12.332 -15.291 -16.577 1.00 95.62 79 SER A CA 1
ATOM 572 C C . SER A 1 79 ? 12.471 -14.169 -17.613 1.00 95.62 79 SER A C 1
ATOM 574 O O . SER A 1 79 ? 13.108 -14.368 -18.644 1.00 95.62 79 SER A O 1
ATOM 576 N N . ALA A 1 80 ? 11.900 -12.986 -17.368 1.00 96.31 80 ALA A N 1
ATOM 577 C CA . ALA A 1 80 ? 11.846 -11.915 -18.364 1.00 96.31 80 ALA A CA 1
ATOM 578 C C . ALA A 1 80 ? 13.244 -11.474 -18.833 1.00 96.31 80 ALA A C 1
ATOM 580 O O . ALA A 1 80 ? 13.490 -11.373 -20.033 1.00 96.31 80 ALA A O 1
ATOM 581 N N . ILE A 1 81 ? 14.178 -11.272 -17.894 1.00 96.69 81 ILE A N 1
ATOM 582 C CA . ILE A 1 81 ? 15.551 -10.840 -18.203 1.00 96.69 81 ILE A CA 1
ATOM 583 C C . ILE A 1 81 ? 16.268 -11.875 -19.075 1.00 96.69 81 ILE A C 1
ATOM 585 O O . ILE A 1 81 ? 16.857 -11.518 -20.093 1.00 96.69 81 ILE A O 1
ATOM 589 N N . SER A 1 82 ? 16.200 -13.160 -18.714 1.00 97.00 82 SER A N 1
ATOM 590 C CA . SER A 1 82 ? 16.894 -14.210 -19.465 1.00 97.00 82 SER A CA 1
ATOM 591 C C . SER A 1 82 ? 16.289 -14.426 -20.852 1.00 97.00 82 SER A C 1
ATOM 593 O O . SER A 1 82 ? 17.030 -14.667 -21.802 1.00 97.00 82 SER A O 1
ATOM 595 N N . GLN A 1 83 ? 14.968 -14.289 -21.001 1.00 97.62 83 GLN A N 1
ATOM 596 C CA . GLN A 1 83 ? 14.311 -14.377 -22.307 1.00 97.62 83 GLN A CA 1
ATOM 597 C C . GLN A 1 83 ? 14.657 -13.194 -23.222 1.00 97.62 83 GLN A C 1
ATOM 599 O O . GLN A 1 83 ? 14.884 -13.415 -24.411 1.00 97.62 83 GLN A O 1
ATOM 604 N N . LEU A 1 84 ? 14.779 -11.978 -22.676 1.00 97.12 84 LEU A N 1
ATOM 605 C CA . LEU A 1 84 ? 15.271 -10.809 -23.418 1.00 97.12 84 LEU A CA 1
ATOM 606 C C . LEU A 1 84 ? 16.727 -11.008 -23.865 1.00 97.12 84 LEU A C 1
ATOM 608 O O . LEU A 1 84 ? 17.049 -10.823 -25.034 1.00 97.12 84 LEU A O 1
ATOM 612 N N . GLN A 1 85 ? 17.608 -11.461 -22.968 1.00 96.94 85 GLN A N 1
ATOM 613 C CA . GLN A 1 85 ? 19.015 -11.729 -23.304 1.00 96.94 85 GLN A CA 1
ATOM 614 C C . GLN A 1 85 ? 19.184 -12.836 -24.352 1.00 96.94 85 GLN A C 1
ATOM 616 O O . GLN A 1 85 ? 20.116 -12.795 -25.153 1.00 96.94 85 GLN A O 1
ATOM 621 N N . ALA A 1 86 ? 18.293 -13.829 -24.348 1.00 97.19 86 ALA A N 1
ATOM 622 C CA . ALA A 1 86 ? 18.286 -14.906 -25.330 1.00 97.19 86 ALA A CA 1
ATOM 623 C C . ALA A 1 86 ? 17.670 -14.500 -26.684 1.00 97.19 86 ALA A C 1
ATOM 625 O O . ALA A 1 86 ? 17.723 -15.299 -27.618 1.00 97.19 86 ALA A O 1
ATOM 626 N N . GLY A 1 87 ? 17.066 -13.308 -26.792 1.00 96.56 87 GLY A N 1
ATOM 627 C CA . GLY A 1 87 ? 16.306 -12.886 -27.973 1.00 96.56 87 GLY A CA 1
ATOM 628 C C . GLY A 1 87 ? 15.025 -13.697 -28.195 1.00 96.56 87 GLY A C 1
ATOM 629 O O . GLY A 1 87 ? 14.546 -13.794 -29.319 1.00 96.56 87 GLY A O 1
ATOM 630 N N . ALA A 1 88 ? 14.498 -14.336 -27.145 1.00 97.00 88 ALA A N 1
ATOM 631 C CA . ALA A 1 88 ? 13.239 -15.081 -27.206 1.00 97.00 88 ALA A CA 1
ATOM 632 C C . ALA A 1 88 ? 12.015 -14.152 -27.149 1.00 97.00 88 ALA A C 1
ATOM 634 O O . ALA A 1 88 ? 10.942 -14.519 -27.623 1.00 97.00 88 ALA A O 1
ATOM 635 N N . ILE A 1 89 ? 12.187 -12.966 -26.562 1.00 97.38 89 ILE A N 1
ATOM 636 C CA . ILE A 1 89 ? 11.252 -11.843 -26.621 1.00 97.38 89 ILE A CA 1
ATOM 637 C C . ILE A 1 89 ? 12.046 -10.561 -26.865 1.00 97.38 89 ILE A C 1
ATOM 639 O O . ILE A 1 89 ? 13.166 -10.433 -26.374 1.00 97.38 89 ILE A O 1
ATOM 643 N N . ASP A 1 90 ? 11.442 -9.604 -27.565 1.00 96.12 90 ASP A N 1
ATOM 644 C CA . ASP A 1 90 ? 12.058 -8.295 -27.829 1.00 96.12 90 ASP A CA 1
ATOM 645 C C . ASP A 1 90 ? 11.626 -7.224 -26.817 1.00 96.12 90 ASP A C 1
ATOM 647 O O . ASP A 1 90 ? 12.299 -6.214 -26.627 1.00 96.12 90 ASP A O 1
ATOM 651 N N . PHE A 1 91 ? 10.483 -7.430 -26.156 1.00 95.12 91 PHE A N 1
ATOM 652 C CA . PHE A 1 91 ? 9.893 -6.466 -25.234 1.00 95.12 91 PHE A CA 1
ATOM 653 C C . PHE A 1 91 ? 9.131 -7.169 -24.110 1.00 95.12 91 PHE A C 1
ATOM 655 O O . PHE A 1 91 ? 8.294 -8.036 -24.357 1.00 95.12 91 PHE A O 1
ATOM 662 N N . TYR A 1 92 ? 9.380 -6.752 -22.868 1.00 95.31 92 TYR A N 1
ATOM 663 C CA . TYR A 1 92 ? 8.603 -7.180 -21.709 1.00 95.31 92 TYR A CA 1
ATOM 664 C C . TYR A 1 92 ? 7.763 -6.010 -21.193 1.00 95.31 92 TYR A C 1
ATOM 666 O O . TYR A 1 92 ? 8.283 -5.041 -20.646 1.00 95.31 92 TYR A O 1
ATOM 674 N N . SER A 1 93 ? 6.448 -6.094 -21.391 1.00 91.12 93 SER A N 1
ATOM 675 C CA . SER A 1 93 ? 5.531 -4.962 -21.209 1.00 91.12 93 SER A CA 1
ATOM 676 C C . SER A 1 93 ? 4.958 -4.815 -19.797 1.00 91.12 93 SER A C 1
ATOM 678 O O . SER A 1 93 ? 4.124 -3.938 -19.571 1.00 91.12 93 SER A O 1
ATOM 680 N N . PHE A 1 94 ? 5.315 -5.700 -18.864 1.00 89.12 94 PHE A N 1
ATOM 681 C CA . PHE A 1 94 ? 4.758 -5.714 -17.511 1.00 89.12 94 PHE A CA 1
ATOM 682 C C . PHE A 1 94 ? 5.781 -5.243 -16.476 1.00 89.12 94 PHE A C 1
ATOM 684 O O . PHE A 1 94 ? 6.988 -5.351 -16.681 1.00 89.12 94 PHE A O 1
ATOM 691 N N . ASN A 1 95 ? 5.303 -4.734 -15.339 1.00 87.62 95 ASN A N 1
ATOM 692 C CA . ASN A 1 95 ? 6.192 -4.284 -14.271 1.00 87.62 95 ASN A CA 1
ATOM 693 C C . ASN A 1 95 ? 6.929 -5.477 -13.651 1.00 87.62 95 ASN A C 1
ATOM 695 O O . ASN A 1 95 ? 6.314 -6.487 -13.299 1.00 87.62 95 ASN A O 1
ATOM 699 N N . LEU A 1 96 ? 8.241 -5.330 -13.483 1.00 89.94 96 LEU A N 1
ATOM 700 C CA . LEU A 1 96 ? 9.053 -6.216 -12.656 1.00 89.94 96 LEU A CA 1
ATOM 701 C C . LEU A 1 96 ? 9.110 -5.682 -11.222 1.00 89.94 96 LEU A C 1
ATOM 703 O O . LEU A 1 96 ? 8.825 -4.508 -10.969 1.00 89.94 96 LEU A O 1
ATOM 707 N N . ALA A 1 97 ? 9.457 -6.557 -10.279 1.00 89.00 97 ALA A N 1
ATOM 708 C CA . ALA A 1 97 ? 9.682 -6.148 -8.900 1.00 89.00 97 ALA A CA 1
ATOM 709 C C . ALA A 1 97 ? 10.810 -5.102 -8.833 1.00 89.00 97 ALA A C 1
ATOM 711 O O . ALA A 1 97 ? 11.771 -5.152 -9.602 1.00 89.00 97 ALA A O 1
ATOM 712 N N . SER A 1 98 ? 10.672 -4.117 -7.944 1.00 88.62 98 SER A N 1
ATOM 713 C CA . SER A 1 98 ? 11.590 -2.972 -7.870 1.00 88.62 98 SER A CA 1
ATOM 714 C C . SER A 1 98 ? 13.042 -3.372 -7.569 1.00 88.62 98 SER A C 1
ATOM 716 O O . SER A 1 98 ? 13.971 -2.714 -8.032 1.00 88.62 98 SER A O 1
ATOM 718 N N . ASP A 1 99 ? 13.242 -4.468 -6.840 1.00 88.94 99 ASP A N 1
ATOM 719 C CA . ASP A 1 99 ? 14.545 -5.047 -6.499 1.00 88.94 99 ASP A CA 1
ATOM 720 C C . ASP A 1 99 ? 15.245 -5.746 -7.678 1.00 88.94 99 ASP A C 1
ATOM 722 O O . ASP A 1 99 ? 16.442 -6.013 -7.606 1.00 88.94 99 ASP A O 1
ATOM 726 N N . MET A 1 100 ? 14.543 -5.979 -8.791 1.00 91.44 100 MET A N 1
ATOM 727 C CA . MET A 1 100 ? 15.119 -6.522 -10.026 1.00 91.44 100 MET A CA 1
ATOM 728 C C . MET A 1 100 ? 15.899 -5.474 -10.824 1.00 91.44 100 MET A C 1
ATOM 730 O O . MET A 1 100 ? 16.651 -5.833 -11.730 1.00 91.44 100 MET A O 1
ATOM 734 N N . TYR A 1 101 ? 15.743 -4.181 -10.517 1.00 91.00 101 TYR A N 1
ATOM 735 C CA . TYR A 1 101 ? 16.363 -3.103 -11.291 1.00 91.00 101 TYR A CA 1
ATOM 736 C C . TYR A 1 101 ? 17.892 -3.243 -11.442 1.00 91.00 101 TYR A C 1
ATOM 738 O O . TYR A 1 101 ? 18.371 -3.125 -12.571 1.00 91.00 101 TYR A O 1
ATOM 746 N N . PRO A 1 102 ? 18.677 -3.579 -10.396 1.00 92.06 102 PRO A N 1
ATOM 747 C CA . PRO A 1 102 ? 20.107 -3.841 -10.551 1.00 92.06 102 PRO A CA 1
ATOM 748 C C . PRO A 1 102 ? 20.419 -4.965 -11.549 1.00 92.06 102 PRO A C 1
ATOM 750 O O . PRO A 1 102 ? 21.333 -4.815 -12.354 1.00 92.06 102 PRO A O 1
ATOM 753 N N . ALA A 1 103 ? 19.636 -6.049 -11.554 1.00 94.31 103 ALA A N 1
ATOM 754 C CA . ALA A 1 103 ? 19.828 -7.163 -12.484 1.00 94.31 103 ALA A CA 1
ATOM 755 C C . ALA A 1 103 ? 19.501 -6.772 -13.936 1.00 94.31 103 ALA A C 1
ATOM 757 O O . ALA A 1 103 ? 20.182 -7.211 -14.858 1.00 94.31 103 ALA A O 1
ATOM 758 N N . ILE A 1 104 ? 18.499 -5.909 -14.150 1.00 94.94 104 ILE A N 1
ATOM 759 C CA . ILE A 1 104 ? 18.180 -5.351 -15.477 1.00 94.94 104 ILE A CA 1
ATOM 760 C C . ILE A 1 104 ? 19.360 -4.518 -16.000 1.00 94.94 104 ILE A C 1
ATOM 762 O O . ILE A 1 104 ? 19.753 -4.658 -17.157 1.00 94.94 104 ILE A O 1
ATOM 766 N N . GLN A 1 105 ? 19.949 -3.683 -15.135 1.00 94.75 105 GLN A N 1
ATOM 767 C CA . GLN A 1 105 ? 21.108 -2.856 -15.481 1.00 94.75 105 GLN A CA 1
ATOM 768 C C . GLN A 1 105 ? 22.354 -3.706 -15.768 1.00 94.75 105 GLN A C 1
ATOM 770 O O . GLN A 1 105 ? 23.040 -3.469 -16.759 1.00 94.75 105 GLN A O 1
ATOM 775 N N . GLU A 1 106 ? 22.634 -4.720 -14.943 1.00 96.62 106 GLU A N 1
ATOM 776 C CA . GLU A 1 106 ? 23.747 -5.658 -15.155 1.00 96.62 106 GLU A CA 1
ATOM 777 C C . GLU A 1 106 ? 23.589 -6.453 -16.457 1.00 96.62 106 GLU A C 1
ATOM 779 O O . GLU A 1 106 ? 24.565 -6.686 -17.169 1.00 96.62 106 GLU A O 1
ATOM 784 N N . ALA A 1 107 ? 22.352 -6.807 -16.813 1.00 96.50 107 ALA A N 1
ATOM 785 C CA . ALA A 1 107 ? 22.029 -7.456 -18.077 1.00 96.50 107 ALA A CA 1
ATOM 786 C C . ALA A 1 107 ? 22.214 -6.546 -19.308 1.00 96.50 107 ALA A C 1
ATOM 788 O O . ALA A 1 107 ? 22.122 -7.044 -20.430 1.00 96.50 107 ALA A O 1
ATOM 789 N N . GLY A 1 108 ? 22.464 -5.244 -19.116 1.00 96.31 108 GLY A N 1
ATOM 790 C CA . GLY A 1 108 ? 22.609 -4.265 -20.194 1.00 96.31 108 GLY A CA 1
ATOM 791 C C . GLY A 1 108 ? 21.304 -3.979 -20.938 1.00 96.31 108 GLY A C 1
ATOM 792 O O . GLY A 1 108 ? 21.345 -3.532 -22.082 1.00 96.31 108 GLY A O 1
ATOM 793 N N . LEU A 1 109 ? 20.155 -4.269 -20.320 1.00 96.00 109 LEU A N 1
ATOM 794 C CA . LEU A 1 109 ? 18.845 -4.089 -20.936 1.00 96.00 109 LEU A CA 1
ATOM 795 C C . LEU A 1 109 ? 18.344 -2.658 -20.733 1.00 96.00 109 LEU A C 1
ATOM 797 O O . LEU A 1 109 ? 18.379 -2.111 -19.626 1.00 96.00 109 LEU A O 1
ATOM 801 N N . GLU A 1 110 ? 17.819 -2.066 -21.803 1.00 94.75 110 GLU A N 1
ATOM 802 C CA . GLU A 1 110 ? 17.108 -0.797 -21.708 1.00 94.75 110 GLU A CA 1
ATOM 803 C C . GLU A 1 110 ? 15.826 -0.974 -20.889 1.00 94.75 110 GLU A C 1
ATOM 805 O O . GLU A 1 110 ? 15.091 -1.953 -21.022 1.00 94.75 110 GLU A O 1
ATOM 810 N N . SER A 1 111 ? 15.555 -0.012 -20.013 1.00 91.88 111 SER A N 1
ATOM 811 C CA . SER A 1 111 ? 14.354 -0.004 -19.186 1.00 91.88 111 SER A CA 1
ATOM 812 C C . SER A 1 111 ? 13.820 1.410 -19.042 1.00 91.88 111 SER A C 1
ATOM 814 O O . SER A 1 111 ? 14.555 2.392 -19.136 1.00 91.88 111 SER A O 1
ATOM 816 N N . THR A 1 112 ? 12.515 1.508 -18.819 1.00 89.56 112 THR A N 1
ATOM 817 C CA . THR A 1 112 ? 11.832 2.771 -18.560 1.00 89.56 112 THR A CA 1
ATOM 818 C C . THR A 1 112 ? 11.042 2.668 -17.267 1.00 89.56 112 THR A C 1
ATOM 820 O O . THR A 1 112 ? 10.512 1.608 -16.928 1.00 89.56 112 THR A O 1
ATOM 823 N N . GLN A 1 113 ? 10.961 3.775 -16.535 1.00 83.94 113 GLN A N 1
ATOM 824 C CA . GLN A 1 113 ? 10.129 3.856 -15.346 1.00 83.94 113 GLN A CA 1
ATOM 825 C C . GLN A 1 113 ? 8.705 4.245 -15.746 1.00 83.94 113 GLN A C 1
ATOM 827 O O . GLN A 1 113 ? 8.487 5.242 -16.432 1.00 83.94 113 GLN A O 1
ATOM 832 N N . SER A 1 114 ? 7.728 3.478 -15.268 1.00 83.56 114 SER A N 1
ATOM 833 C CA . SER A 1 114 ? 6.307 3.774 -15.440 1.00 83.56 114 SER A CA 1
ATOM 834 C C . SER A 1 114 ? 5.645 4.031 -14.091 1.00 83.56 114 SER A C 1
ATOM 836 O O . SER A 1 114 ? 5.836 3.277 -13.138 1.00 83.56 114 SER A O 1
ATOM 838 N N . LEU A 1 115 ? 4.825 5.082 -14.022 1.00 81.19 115 LEU A N 1
ATOM 839 C CA . LEU A 1 115 ? 4.020 5.444 -12.849 1.00 81.19 115 LEU A CA 1
ATOM 840 C C . LEU A 1 115 ? 2.544 5.055 -13.039 1.00 81.19 115 LEU A C 1
ATOM 842 O O . LEU A 1 115 ? 1.639 5.821 -12.713 1.00 81.19 115 LEU A O 1
ATOM 846 N N . GLY A 1 116 ? 2.303 3.881 -13.627 1.00 76.06 116 GLY A N 1
ATOM 847 C CA . GLY A 1 116 ? 0.970 3.455 -14.070 1.00 76.06 116 GLY A CA 1
ATOM 848 C C . GLY A 1 116 ? 0.143 2.656 -13.056 1.00 76.06 116 GLY A C 1
ATOM 849 O O . GLY A 1 116 ? -1.030 2.398 -13.311 1.00 76.06 116 GLY A O 1
ATOM 850 N N . GLY A 1 117 ? 0.722 2.241 -11.927 1.00 81.81 117 GLY A N 1
ATOM 851 C CA . GLY A 1 117 ? 0.062 1.370 -10.950 1.00 81.81 117 GLY A CA 1
ATOM 852 C C . GLY A 1 117 ? 0.216 1.856 -9.514 1.00 81.81 117 GLY A C 1
ATOM 853 O O . GLY A 1 117 ? 1.090 2.660 -9.199 1.00 81.81 117 GLY A O 1
ATOM 854 N N . TYR A 1 118 ? -0.641 1.354 -8.628 1.00 87.00 118 TYR A N 1
ATOM 855 C CA . TYR A 1 118 ? -0.516 1.565 -7.191 1.00 87.00 118 TYR A CA 1
ATOM 856 C C . TYR A 1 118 ? -0.978 0.327 -6.428 1.00 87.00 118 TYR A C 1
ATOM 858 O O . TYR A 1 118 ? -1.875 -0.395 -6.864 1.00 87.00 118 TYR A O 1
ATOM 866 N N . TYR A 1 119 ? -0.393 0.128 -5.253 1.00 89.19 119 TYR A N 1
ATOM 867 C CA . TYR A 1 119 ? -0.892 -0.817 -4.266 1.00 89.19 119 TYR A CA 1
ATOM 868 C C . TYR A 1 119 ? -1.753 -0.067 -3.253 1.00 89.19 119 TYR A C 1
ATOM 870 O O . TYR A 1 119 ? -1.450 1.065 -2.873 1.00 89.19 119 TYR A O 1
ATOM 878 N N . GLY A 1 120 ? -2.851 -0.684 -2.835 1.00 90.12 120 GLY A N 1
ATOM 879 C CA . GLY A 1 120 ? -3.767 -0.107 -1.863 1.00 90.12 120 GLY A CA 1
ATOM 880 C C . GLY A 1 120 ? -4.382 -1.187 -0.992 1.00 90.12 120 GLY A C 1
ATOM 881 O O . GLY A 1 120 ? -4.538 -2.330 -1.415 1.00 90.12 120 GLY A O 1
ATOM 882 N N . ILE A 1 121 ? -4.747 -0.806 0.227 1.00 92.56 121 ILE A N 1
ATOM 883 C CA . ILE A 1 121 ? -5.463 -1.671 1.160 1.00 92.56 121 ILE A CA 1
ATOM 884 C C . ILE A 1 121 ? -6.929 -1.254 1.130 1.00 92.56 121 ILE A C 1
ATOM 886 O O . ILE A 1 121 ? -7.260 -0.103 1.412 1.00 92.56 121 ILE A O 1
ATOM 890 N N . SER A 1 122 ? -7.803 -2.194 0.781 1.00 93.62 122 SER A N 1
ATOM 891 C CA . SER A 1 122 ? -9.252 -2.006 0.851 1.00 93.62 122 SER A CA 1
ATOM 892 C C . SER A 1 122 ? -9.796 -2.773 2.046 1.00 93.62 122 SER A C 1
ATOM 894 O O . SER A 1 122 ? -9.571 -3.973 2.172 1.00 93.62 122 SER A O 1
ATOM 896 N N . LEU A 1 123 ? -10.508 -2.075 2.926 1.00 95.88 123 LEU A N 1
ATOM 897 C CA . LEU A 1 123 ? -11.085 -2.652 4.138 1.00 95.88 123 LEU A CA 1
ATOM 898 C C . LEU A 1 123 ? -12.580 -2.854 3.933 1.00 95.88 123 LEU A C 1
ATOM 900 O O . LEU A 1 123 ? -13.268 -1.930 3.499 1.00 95.88 123 LEU A O 1
ATOM 904 N N . ASN A 1 124 ? -13.092 -4.030 4.288 1.00 95.94 124 ASN A N 1
ATOM 905 C CA . ASN A 1 124 ? -14.524 -4.295 4.251 1.00 95.94 124 ASN A CA 1
ATOM 906 C C . ASN A 1 124 ? -15.208 -3.708 5.506 1.00 95.94 124 ASN A C 1
ATOM 908 O O . ASN A 1 124 ? -14.941 -4.188 6.610 1.00 95.94 124 ASN A O 1
ATOM 912 N N . PRO A 1 125 ? -16.101 -2.705 5.374 1.00 97.31 125 PRO A N 1
ATOM 913 C CA . PRO A 1 125 ? -16.769 -2.090 6.517 1.00 97.31 125 PRO A CA 1
ATOM 914 C C . PRO A 1 125 ? -18.036 -2.836 6.964 1.00 97.31 125 PRO A C 1
ATOM 916 O O . PRO A 1 125 ? -18.760 -2.333 7.822 1.00 97.31 125 PRO A O 1
ATOM 919 N N . ALA A 1 126 ? -18.361 -3.986 6.365 1.00 96.88 126 ALA A N 1
ATOM 920 C CA . ALA A 1 126 ? -19.571 -4.727 6.696 1.00 96.88 126 ALA A CA 1
ATOM 921 C C . ALA A 1 126 ? -19.564 -5.199 8.157 1.00 96.88 126 ALA A C 1
ATOM 923 O O . ALA A 1 126 ? -18.580 -5.756 8.644 1.00 96.88 126 ALA A O 1
ATOM 924 N N . VAL A 1 127 ? -20.689 -5.011 8.844 1.00 95.81 127 VAL A N 1
ATOM 925 C CA . VAL A 1 127 ? -20.927 -5.626 10.153 1.00 95.81 127 VAL A CA 1
ATOM 926 C C . VAL A 1 127 ? -21.229 -7.108 9.931 1.00 95.81 127 VAL A C 1
ATOM 928 O O . VAL A 1 127 ? -21.982 -7.453 9.017 1.00 95.81 127 VAL A O 1
ATOM 931 N N . PHE A 1 128 ? -20.632 -7.984 10.738 1.00 94.62 128 PHE A N 1
ATOM 932 C CA . PHE A 1 128 ? -20.905 -9.416 10.658 1.00 94.62 128 PHE A CA 1
ATOM 933 C C . PHE A 1 128 ? -22.349 -9.728 11.062 1.00 94.62 128 PHE A C 1
ATOM 935 O O . PHE A 1 128 ? -22.941 -9.056 11.905 1.00 94.62 128 PHE A O 1
ATOM 942 N N . THR A 1 129 ? -22.930 -10.759 10.447 1.00 95.25 129 THR A N 1
ATOM 943 C CA . THR A 1 129 ? -24.260 -11.259 10.825 1.00 95.25 129 THR A CA 1
ATOM 944 C C . THR A 1 129 ? -24.239 -11.936 12.192 1.00 95.25 129 THR A C 1
ATOM 946 O O . THR A 1 129 ? -25.227 -11.880 12.921 1.00 95.25 129 THR A O 1
ATOM 949 N N . ASP A 1 130 ? -23.116 -12.567 12.538 1.00 94.50 130 ASP A N 1
ATOM 950 C CA . ASP A 1 130 ? -22.856 -13.100 13.867 1.00 94.50 130 ASP A CA 1
ATOM 951 C C . ASP A 1 130 ? -22.445 -11.968 14.817 1.00 94.50 130 ASP A C 1
ATOM 953 O O . ASP A 1 130 ? -21.321 -11.470 14.767 1.00 94.50 130 ASP A O 1
ATOM 957 N N . ALA A 1 131 ? -23.365 -11.576 15.699 1.00 91.19 131 ALA A N 1
ATOM 958 C CA . ALA A 1 131 ? -23.145 -10.524 16.689 1.00 91.19 131 ALA A CA 1
ATOM 959 C C . ALA A 1 131 ? -22.141 -10.913 17.793 1.00 91.19 131 ALA A C 1
ATOM 961 O O . ALA A 1 131 ? -21.794 -10.068 18.616 1.00 91.19 131 ALA A O 1
ATOM 962 N N . THR A 1 132 ? -21.685 -12.171 17.846 1.00 93.56 132 THR A N 1
ATOM 963 C CA . THR A 1 132 ? -20.656 -12.598 18.803 1.00 93.56 132 THR A CA 1
ATOM 964 C C . THR A 1 132 ? -19.241 -12.245 18.352 1.00 93.56 132 THR A C 1
ATOM 966 O O . THR A 1 132 ? -18.338 -12.239 19.187 1.00 93.56 132 THR A O 1
ATOM 969 N N . VAL A 1 133 ? -19.057 -11.886 17.075 1.00 95.25 133 VAL A N 1
ATOM 970 C CA . VAL A 1 133 ? -17.769 -11.523 16.473 1.00 95.25 133 VAL A CA 1
ATOM 971 C C . VAL A 1 133 ? -17.773 -10.046 16.084 1.00 95.25 133 VAL A C 1
ATOM 973 O O . VAL A 1 133 ? -18.756 -9.519 15.565 1.00 95.25 133 VAL A O 1
ATOM 976 N N . LEU A 1 134 ? -16.647 -9.370 16.300 1.00 97.12 134 LEU A N 1
ATOM 977 C CA . LEU A 1 134 ? -16.484 -7.958 15.975 1.00 97.12 134 LEU A CA 1
ATOM 978 C C . LEU A 1 134 ? -15.674 -7.773 14.690 1.00 97.12 134 LEU A C 1
ATOM 980 O O . LEU A 1 134 ? -14.575 -8.306 14.576 1.00 97.12 134 LEU A O 1
ATOM 984 N N . ASN A 1 135 ? -16.1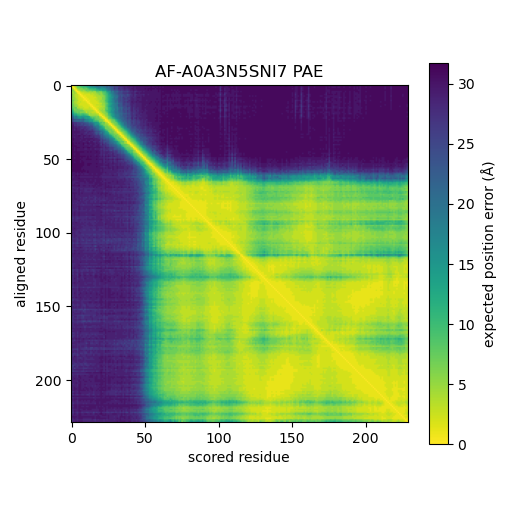72 -6.942 13.768 1.00 97.50 135 ASN A N 1
ATOM 985 C CA . ASN A 1 135 ? -15.354 -6.355 12.703 1.00 97.50 135 ASN A CA 1
ATOM 986 C C . ASN A 1 135 ? -14.954 -4.912 13.077 1.00 97.50 135 ASN A C 1
ATOM 988 O O . ASN A 1 135 ? -15.781 -4.006 12.904 1.00 97.50 135 ASN A O 1
ATOM 992 N N . PRO A 1 136 ? -13.705 -4.645 13.508 1.00 97.75 136 PRO A N 1
ATOM 993 C CA . PRO A 1 136 ? -13.241 -3.290 13.818 1.00 97.75 136 PRO A CA 1
ATOM 994 C C . PRO A 1 136 ? -13.329 -2.340 12.624 1.00 97.75 136 PRO A C 1
ATOM 996 O O . PRO A 1 136 ? -13.599 -1.151 12.779 1.00 97.75 136 PRO A O 1
ATOM 999 N N . PHE A 1 137 ? -13.170 -2.857 11.402 1.00 98.06 137 PHE A N 1
ATOM 1000 C CA . PHE A 1 137 ? -13.223 -2.039 10.196 1.00 98.06 137 PHE A CA 1
ATOM 1001 C C . PHE A 1 137 ? -14.630 -1.581 9.828 1.00 98.06 137 PHE A C 1
ATOM 1003 O O . PHE A 1 137 ? -14.757 -0.743 8.937 1.00 98.06 137 PHE A O 1
ATOM 1010 N N . SER A 1 138 ? -15.680 -2.020 10.525 1.00 97.25 138 SER A N 1
ATOM 1011 C CA . SER A 1 138 ? -16.989 -1.361 10.448 1.00 97.25 138 SER A CA 1
ATOM 1012 C C . SER A 1 138 ? -16.947 0.075 11.000 1.00 97.25 138 SER A C 1
ATOM 1014 O O . SER A 1 138 ? -17.630 0.963 10.477 1.00 97.25 138 SER A O 1
ATOM 1016 N N . ASN A 1 139 ? -16.047 0.360 11.949 1.00 98.38 139 ASN A N 1
ATOM 1017 C CA . ASN A 1 139 ? -15.821 1.697 12.487 1.00 98.38 139 ASN A CA 1
ATOM 1018 C C . ASN A 1 139 ? -14.965 2.551 11.537 1.00 98.38 139 ASN A C 1
ATOM 1020 O O . ASN A 1 139 ? -13.828 2.220 11.196 1.00 98.38 139 ASN A O 1
ATOM 1024 N N . ARG A 1 140 ? -15.510 3.699 11.114 1.00 98.31 140 ARG A N 1
ATOM 1025 C CA . ARG A 1 140 ? -14.827 4.624 10.196 1.00 98.31 140 ARG A CA 1
ATOM 1026 C C . ARG A 1 140 ? -13.524 5.181 10.770 1.00 98.31 140 ARG A C 1
ATOM 1028 O O . ARG A 1 140 ? -12.579 5.338 10.006 1.00 98.31 140 ARG A O 1
ATOM 1035 N N . LYS A 1 141 ? -13.473 5.489 12.065 1.00 98.50 141 LYS A N 1
ATOM 1036 C CA . LYS A 1 141 ? -12.290 6.088 12.693 1.00 98.50 141 LYS A CA 1
ATOM 1037 C C . LYS A 1 141 ? -11.136 5.094 12.774 1.00 98.50 141 LYS A C 1
ATOM 1039 O O . LYS A 1 141 ? -10.011 5.480 12.493 1.00 98.50 141 LYS A O 1
ATOM 1044 N N . ILE A 1 142 ? -11.421 3.812 13.020 1.00 98.44 142 ILE A N 1
ATOM 1045 C CA . ILE A 1 142 ? -10.410 2.744 12.949 1.00 98.44 142 ILE A CA 1
ATOM 1046 C C . ILE A 1 142 ? -9.848 2.626 11.523 1.00 98.44 142 ILE A C 1
ATOM 1048 O O . ILE A 1 142 ? -8.636 2.540 11.340 1.00 98.44 142 ILE A O 1
ATOM 1052 N N . ARG A 1 143 ? -10.701 2.698 10.489 1.00 98.06 143 ARG A N 1
ATOM 1053 C CA . ARG A 1 143 ? -10.227 2.721 9.091 1.00 98.06 143 ARG A CA 1
ATOM 1054 C C . ARG A 1 143 ? -9.377 3.956 8.776 1.00 98.06 143 ARG A C 1
ATOM 1056 O O . ARG A 1 143 ? -8.385 3.842 8.065 1.00 98.06 143 ARG A O 1
ATOM 1063 N N . GLU A 1 144 ? -9.763 5.128 9.280 1.00 97.69 144 GLU A N 1
ATOM 1064 C CA . GLU A 1 144 ? -8.992 6.369 9.123 1.00 97.69 144 GLU A CA 1
ATOM 1065 C C . GLU A 1 144 ? -7.631 6.265 9.821 1.00 97.69 144 GLU A C 1
ATOM 1067 O O . GLU A 1 144 ? -6.622 6.644 9.223 1.00 97.69 144 GLU A O 1
ATOM 1072 N N . ALA A 1 145 ? -7.595 5.650 11.010 1.00 98.44 145 ALA A N 1
ATOM 1073 C CA . ALA A 1 145 ? -6.393 5.464 11.811 1.00 98.44 145 ALA A CA 1
ATOM 1074 C C . ALA A 1 145 ? -5.307 4.628 11.129 1.00 98.44 145 ALA A C 1
ATOM 1076 O O . ALA A 1 145 ? -4.120 4.852 11.371 1.00 98.44 145 ALA A O 1
ATOM 1077 N N . LEU A 1 146 ? -5.678 3.737 10.200 1.00 96.94 146 LEU A N 1
ATOM 1078 C CA . LEU A 1 146 ? -4.691 3.008 9.403 1.00 96.94 146 LEU A CA 1
ATOM 1079 C C . LEU A 1 146 ? -3.786 3.929 8.575 1.00 96.94 146 LEU A C 1
ATOM 1081 O O . LEU A 1 146 ? -2.677 3.531 8.224 1.00 96.94 146 LEU A O 1
ATOM 1085 N N . ASN A 1 147 ? -4.217 5.157 8.262 1.00 96.94 147 ASN A N 1
ATOM 1086 C CA . ASN A 1 147 ? -3.352 6.083 7.541 1.00 96.94 147 ASN A CA 1
ATOM 1087 C C . ASN A 1 147 ? -2.143 6.509 8.373 1.00 96.94 147 ASN A C 1
ATOM 1089 O O . ASN A 1 147 ? -1.047 6.520 7.820 1.00 96.94 147 ASN A O 1
ATOM 1093 N N . TRP A 1 148 ? -2.334 6.772 9.667 1.00 98.44 148 TRP A N 1
ATOM 1094 C CA . TRP A 1 148 ? -1.246 7.053 10.604 1.00 98.44 148 TRP A CA 1
ATOM 1095 C C . TRP A 1 148 ? -0.461 5.786 10.965 1.00 98.44 148 TRP A C 1
ATOM 1097 O O . TRP A 1 148 ? 0.745 5.860 11.160 1.00 98.44 148 TRP A O 1
ATOM 1107 N N . LEU A 1 149 ? -1.117 4.616 10.998 1.00 97.81 149 LEU A N 1
ATOM 1108 C CA . LEU A 1 149 ? -0.498 3.349 11.412 1.00 97.81 149 LEU A CA 1
ATOM 1109 C C . LEU A 1 149 ? 0.542 2.803 10.422 1.00 97.81 149 LEU A C 1
ATOM 1111 O O . LEU A 1 149 ? 1.464 2.099 10.823 1.00 97.81 149 LEU A O 1
ATOM 1115 N N . ILE A 1 150 ? 0.368 3.048 9.123 1.00 96.94 150 ILE A N 1
ATOM 1116 C CA . ILE A 1 150 ? 1.203 2.431 8.086 1.00 96.94 150 ILE A CA 1
ATOM 1117 C C . ILE A 1 150 ? 2.394 3.334 7.763 1.00 96.94 150 ILE A C 1
ATOM 1119 O O . ILE A 1 150 ? 2.244 4.359 7.086 1.00 96.94 150 ILE A O 1
ATOM 1123 N N . ASP A 1 151 ? 3.593 2.900 8.160 1.00 97.06 151 ASP A N 1
ATOM 1124 C CA . ASP A 1 151 ? 4.842 3.520 7.720 1.00 97.06 151 ASP A CA 1
ATOM 1125 C C . ASP A 1 151 ? 5.136 3.148 6.259 1.00 97.06 151 ASP A C 1
ATOM 1127 O O . ASP A 1 151 ? 5.747 2.129 5.931 1.00 97.06 151 ASP A O 1
ATOM 1131 N N . ARG A 1 152 ? 4.676 4.007 5.350 1.00 95.19 152 ARG A N 1
ATOM 1132 C CA . ARG A 1 152 ? 4.850 3.826 3.903 1.00 95.19 152 ARG A CA 1
ATOM 1133 C C . ARG A 1 152 ? 6.308 3.969 3.465 1.00 95.19 152 ARG A C 1
ATOM 1135 O O . ARG A 1 152 ? 6.670 3.409 2.432 1.00 95.19 152 ARG A O 1
ATOM 1142 N N . ASN A 1 153 ? 7.134 4.695 4.220 1.00 95.38 153 ASN A N 1
ATOM 1143 C CA . ASN A 1 153 ? 8.559 4.817 3.919 1.00 95.38 153 ASN A CA 1
ATOM 1144 C C . ASN A 1 153 ? 9.285 3.523 4.274 1.00 95.38 153 ASN A C 1
ATOM 1146 O O . ASN A 1 153 ? 10.064 3.036 3.458 1.00 95.38 153 ASN A O 1
ATOM 1150 N N . TYR A 1 154 ? 8.981 2.950 5.440 1.00 96.81 154 TYR A N 1
ATOM 1151 C CA . TYR A 1 154 ? 9.501 1.647 5.847 1.00 96.81 154 TYR A CA 1
ATOM 1152 C C . TYR A 1 154 ? 9.093 0.550 4.859 1.00 96.81 154 TYR A C 1
ATOM 1154 O O . TYR A 1 154 ? 9.948 -0.173 4.361 1.00 96.81 154 TYR A O 1
ATOM 1162 N N . VAL A 1 155 ? 7.812 0.485 4.473 1.00 95.25 155 VAL A N 1
ATOM 1163 C CA . VAL A 1 155 ? 7.343 -0.475 3.455 1.00 95.25 155 VAL A CA 1
ATOM 1164 C C . VAL A 1 155 ? 8.100 -0.305 2.137 1.00 95.25 155 VAL A C 1
ATOM 1166 O O . VAL A 1 155 ? 8.519 -1.293 1.541 1.00 95.25 155 VAL A O 1
ATOM 1169 N N . ASN A 1 156 ? 8.306 0.931 1.676 1.00 93.69 156 ASN A N 1
ATOM 1170 C CA . ASN A 1 156 ? 9.055 1.167 0.446 1.00 93.69 156 ASN A CA 1
ATOM 1171 C C . ASN A 1 156 ? 10.504 0.666 0.543 1.00 93.69 156 ASN A C 1
ATOM 1173 O O . ASN A 1 156 ? 10.996 0.025 -0.381 1.00 93.69 156 ASN A O 1
ATOM 1177 N N . GLN A 1 157 ? 11.179 0.933 1.659 1.00 95.31 157 GLN A N 1
ATOM 1178 C CA . GLN A 1 157 ? 12.567 0.522 1.862 1.00 95.31 157 GLN A CA 1
ATOM 1179 C C . GLN A 1 157 ? 12.703 -1.000 1.955 1.00 95.31 157 GLN A C 1
ATOM 1181 O O . GLN A 1 157 ? 13.506 -1.579 1.231 1.00 95.31 157 GLN A O 1
ATOM 1186 N N . GLU A 1 158 ? 11.883 -1.644 2.784 1.00 94.88 158 GLU A N 1
ATOM 1187 C CA . GLU A 1 158 ? 12.049 -3.063 3.114 1.00 94.88 158 GLU A CA 1
ATOM 1188 C C . GLU A 1 158 ? 11.414 -4.012 2.093 1.00 94.88 158 GLU A C 1
ATOM 1190 O O . GLU A 1 158 ? 11.913 -5.114 1.888 1.00 94.88 158 GLU A O 1
ATOM 1195 N N . VAL A 1 159 ? 10.311 -3.612 1.451 1.00 92.62 159 VAL A N 1
ATOM 1196 C CA . VAL A 1 159 ? 9.578 -4.477 0.507 1.00 92.62 159 VAL A CA 1
ATOM 1197 C C . VAL A 1 159 ? 9.932 -4.158 -0.940 1.00 92.62 159 VAL A C 1
ATOM 1199 O O . VAL A 1 159 ? 10.017 -5.058 -1.767 1.00 92.62 159 VAL A O 1
ATOM 1202 N N . PHE A 1 160 ? 10.135 -2.879 -1.259 1.00 91.06 160 PHE A N 1
ATOM 1203 C CA . PHE A 1 160 ? 10.362 -2.423 -2.633 1.00 91.06 160 PHE A CA 1
ATOM 1204 C C . PHE A 1 160 ? 11.804 -1.971 -2.890 1.00 91.06 160 PHE A C 1
ATOM 1206 O O . PHE A 1 160 ? 12.069 -1.369 -3.930 1.00 91.06 160 PHE A O 1
ATOM 1213 N N . ALA A 1 161 ? 12.734 -2.220 -1.959 1.00 91.81 161 ALA A N 1
ATOM 1214 C CA . ALA A 1 161 ? 14.135 -1.796 -2.051 1.00 91.81 161 ALA A CA 1
ATOM 1215 C C . ALA A 1 161 ? 14.308 -0.287 -2.348 1.00 91.81 161 ALA A C 1
ATOM 1217 O O . ALA A 1 161 ? 15.272 0.136 -2.984 1.00 91.81 161 ALA A O 1
ATOM 1218 N N . GLY A 1 162 ? 13.339 0.538 -1.934 1.00 91.25 162 GLY A N 1
ATOM 1219 C CA . GLY A 1 162 ? 13.286 1.976 -2.213 1.00 91.25 162 GLY A CA 1
ATOM 1220 C C . GLY A 1 162 ? 12.861 2.355 -3.638 1.00 91.25 162 GLY A C 1
ATOM 1221 O O . GLY A 1 162 ? 12.804 3.543 -3.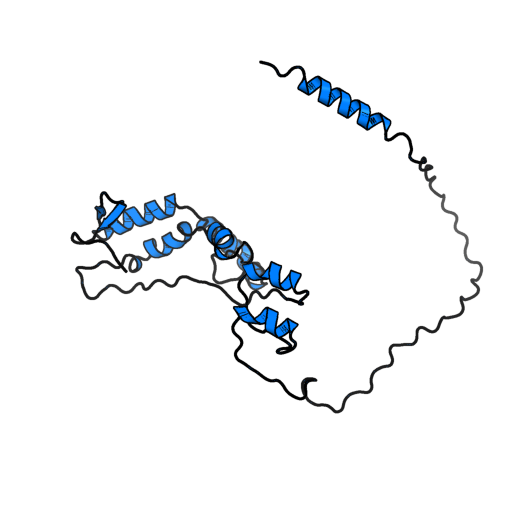948 1.00 91.25 162 GLY A O 1
ATOM 1222 N N . GLY A 1 163 ? 12.547 1.387 -4.502 1.00 88.56 163 GLY A N 1
ATOM 1223 C CA . GLY A 1 163 ? 12.192 1.617 -5.906 1.00 88.56 163 GLY A CA 1
ATOM 1224 C C . GLY A 1 163 ? 10.714 1.932 -6.163 1.00 88.56 163 GLY A C 1
ATOM 1225 O O . GLY A 1 163 ? 10.324 2.084 -7.320 1.00 88.56 163 GLY A O 1
ATOM 1226 N N . SER A 1 164 ? 9.885 2.028 -5.119 1.00 88.62 164 SER A N 1
ATOM 1227 C CA . SER A 1 164 ? 8.497 2.495 -5.212 1.00 88.62 164 SER A CA 1
ATOM 1228 C C . SER A 1 164 ? 8.334 3.918 -4.668 1.00 88.62 164 SER A C 1
ATOM 1230 O O . SER A 1 164 ? 9.246 4.510 -4.091 1.00 88.62 164 SER A O 1
ATOM 1232 N N . LEU A 1 165 ? 7.152 4.499 -4.875 1.00 88.62 165 LEU A N 1
ATOM 1233 C CA . LEU A 1 165 ? 6.814 5.840 -4.404 1.00 88.62 165 LEU A CA 1
ATOM 1234 C C . LEU A 1 165 ? 5.746 5.752 -3.307 1.00 88.62 165 LEU A C 1
ATOM 1236 O O . LEU A 1 165 ? 4.627 5.308 -3.588 1.00 88.62 165 LEU A O 1
ATOM 1240 N N . PRO A 1 166 ? 6.056 6.169 -2.064 1.00 90.50 166 PRO A N 1
ATOM 1241 C CA . PRO A 1 166 ? 5.070 6.267 -1.000 1.00 90.50 166 PRO A CA 1
ATOM 1242 C C . PRO A 1 166 ? 3.919 7.180 -1.419 1.00 90.50 166 PRO A C 1
ATOM 1244 O O . PRO A 1 166 ? 4.131 8.303 -1.872 1.00 90.50 166 PRO A O 1
ATOM 1247 N N . LYS A 1 167 ? 2.690 6.693 -1.256 1.00 87.94 167 LYS A N 1
ATOM 1248 C CA . LYS A 1 167 ? 1.484 7.393 -1.696 1.00 87.94 167 LYS A CA 1
ATOM 1249 C C . LYS A 1 167 ? 0.400 7.302 -0.631 1.00 87.94 167 LYS A C 1
ATOM 1251 O O . LYS A 1 167 ? 0.073 6.219 -0.146 1.00 87.94 167 LYS A O 1
ATOM 1256 N N . LEU A 1 168 ? -0.154 8.456 -0.266 1.00 91.06 168 LEU A N 1
ATOM 1257 C CA . LEU A 1 168 ? -1.282 8.564 0.663 1.00 91.06 168 LEU A CA 1
ATOM 1258 C C . LEU A 1 168 ? -2.608 8.774 -0.080 1.00 91.06 168 LEU A C 1
ATOM 1260 O O . LEU A 1 168 ? -3.635 8.214 0.289 1.00 91.06 168 LEU A O 1
ATOM 1264 N N . LEU A 1 169 ? -2.585 9.592 -1.129 1.00 91.25 169 LEU A N 1
ATOM 1265 C CA . LEU A 1 169 ? -3.774 10.043 -1.849 1.00 91.25 169 LEU A CA 1
ATOM 1266 C C . LEU A 1 169 ? -4.008 9.198 -3.101 1.00 91.25 169 LEU A C 1
ATOM 1268 O O . LEU A 1 169 ? -3.078 8.555 -3.576 1.00 91.25 169 LEU A O 1
ATOM 1272 N N . PRO A 1 170 ? -5.211 9.192 -3.703 1.00 88.62 170 PRO A N 1
ATOM 1273 C CA . PRO A 1 170 ? -5.450 8.508 -4.975 1.00 88.62 170 PRO A CA 1
ATOM 1274 C C . PRO A 1 170 ? -4.722 9.152 -6.170 1.00 88.62 170 PRO A C 1
ATOM 1276 O O . PRO A 1 170 ? -4.723 8.560 -7.240 1.00 88.62 170 PRO A O 1
ATOM 1279 N N . VAL A 1 171 ? -4.038 10.285 -5.985 1.00 88.75 171 VAL A N 1
ATOM 1280 C CA . VAL A 1 171 ? -3.303 11.025 -7.024 1.00 88.75 171 VAL A CA 1
ATOM 1281 C C . VAL A 1 171 ? -1.797 10.797 -6.882 1.00 88.75 171 VAL A C 1
ATOM 1283 O O . VAL A 1 171 ? -1.279 10.793 -5.767 1.00 88.75 171 VAL A O 1
ATOM 1286 N N . THR A 1 172 ? -1.098 10.577 -7.995 1.00 87.12 172 THR A N 1
ATOM 1287 C CA . THR A 1 172 ? 0.358 10.359 -8.014 1.00 87.12 172 THR A CA 1
ATOM 1288 C C . THR A 1 172 ? 1.098 11.692 -7.969 1.00 87.12 172 THR A C 1
ATOM 1290 O O . THR A 1 172 ? 0.881 12.547 -8.822 1.00 87.12 172 THR A O 1
ATOM 1293 N N . THR A 1 173 ? 1.998 11.856 -6.999 1.00 85.06 173 THR A N 1
ATOM 1294 C CA . THR A 1 173 ? 2.689 13.123 -6.702 1.00 85.06 173 THR A CA 1
ATOM 1295 C C . THR A 1 173 ? 3.521 13.680 -7.863 1.00 85.06 173 THR A C 1
ATOM 1297 O O . THR A 1 173 ? 3.707 14.887 -7.963 1.00 85.06 173 THR A O 1
ATOM 1300 N N . GLN A 1 174 ? 4.020 12.820 -8.751 1.00 86.25 174 GLN A N 1
ATOM 1301 C CA . GLN A 1 174 ? 4.879 13.185 -9.883 1.00 86.25 174 GLN A CA 1
ATOM 1302 C C . GLN A 1 174 ? 4.090 13.532 -11.154 1.00 86.25 174 GLN A C 1
ATOM 1304 O O . GLN A 1 174 ? 4.697 13.877 -12.165 1.00 86.25 174 GLN A O 1
ATOM 1309 N N . LEU A 1 175 ? 2.759 13.416 -11.129 1.00 86.88 175 LEU A N 1
ATOM 1310 C CA . LEU A 1 175 ? 1.903 13.699 -12.279 1.00 86.88 175 LEU A CA 1
ATOM 1311 C C . LEU A 1 175 ? 1.214 15.063 -12.140 1.00 86.88 175 LEU A C 1
ATOM 1313 O O . LEU A 1 175 ? 1.069 15.610 -11.044 1.00 86.88 175 LEU A O 1
ATOM 1317 N N . VAL A 1 176 ? 0.795 15.626 -13.275 1.00 90.88 176 VAL A N 1
ATOM 1318 C CA . VAL A 1 176 ? 0.275 17.001 -13.378 1.00 90.88 176 VAL A CA 1
ATOM 1319 C C . VAL A 1 176 ? -0.978 17.237 -12.527 1.00 90.88 176 VAL A C 1
ATOM 1321 O O . VAL A 1 176 ? -1.208 18.346 -12.047 1.00 90.88 176 VAL A O 1
ATOM 1324 N N . GLU A 1 177 ? -1.767 16.193 -12.281 1.00 89.62 177 GLU A N 1
ATOM 1325 C CA . GLU A 1 177 ? -2.973 16.239 -11.459 1.00 89.62 177 GLU A CA 1
ATOM 1326 C C . GLU A 1 177 ? -2.665 16.636 -10.012 1.00 89.62 177 GLU A C 1
ATOM 1328 O O . GLU A 1 177 ? -3.461 17.341 -9.391 1.00 89.62 177 GLU A O 1
ATOM 1333 N N . TYR A 1 178 ? -1.506 16.231 -9.480 1.00 93.06 178 TYR A N 1
ATOM 1334 C CA . TYR A 1 178 ? -1.093 16.606 -8.130 1.00 93.06 178 TYR A CA 1
ATOM 1335 C C . TYR A 1 178 ? -0.830 18.109 -8.028 1.00 93.06 178 TYR A C 1
ATOM 1337 O O . TYR A 1 178 ? -1.241 18.738 -7.054 1.00 93.06 178 TYR A O 1
ATOM 1345 N N . THR A 1 179 ? -0.214 18.711 -9.050 1.00 92.19 179 THR A N 1
ATOM 1346 C CA . THR A 1 179 ? 0.086 20.152 -9.086 1.00 92.19 179 THR A CA 1
ATOM 1347 C C . THR A 1 179 ? -1.175 20.998 -8.924 1.00 92.19 179 THR A C 1
ATOM 1349 O O . THR A 1 179 ? -1.165 21.983 -8.190 1.00 92.19 179 THR A O 1
ATOM 1352 N N . ASN A 1 180 ? -2.288 20.578 -9.528 1.00 93.94 180 ASN A N 1
ATOM 1353 C CA . ASN A 1 180 ? -3.574 21.274 -9.415 1.00 93.94 180 ASN A CA 1
ATOM 1354 C C . ASN A 1 180 ? -4.193 21.199 -8.007 1.00 93.94 180 ASN A C 1
ATOM 1356 O O . ASN A 1 180 ? -5.104 21.962 -7.696 1.00 93.94 180 ASN A O 1
ATOM 1360 N N . LEU A 1 181 ? -3.729 20.272 -7.166 1.00 95.06 181 LEU A N 1
ATOM 1361 C CA . LEU A 1 181 ? -4.274 19.983 -5.838 1.00 95.06 181 LEU A CA 1
ATOM 1362 C C . LEU A 1 181 ? -3.247 20.204 -4.720 1.00 95.06 181 LEU A C 1
ATOM 1364 O O . LEU A 1 181 ? -3.517 19.828 -3.580 1.00 95.06 181 LEU A O 1
ATOM 1368 N N . ILE A 1 182 ? -2.087 20.794 -5.026 1.00 94.56 182 ILE A N 1
ATOM 1369 C CA . ILE A 1 182 ? -0.887 20.730 -4.182 1.00 94.56 182 ILE A CA 1
ATOM 1370 C C . ILE A 1 182 ? -1.122 21.193 -2.742 1.00 94.56 182 ILE A C 1
ATOM 1372 O O . ILE A 1 182 ? -0.704 20.508 -1.811 1.00 94.56 182 ILE A O 1
ATOM 1376 N N . ASP A 1 183 ? -1.851 22.290 -2.536 1.00 96.00 183 ASP A N 1
ATOM 1377 C CA . ASP A 1 183 ? -2.117 22.820 -1.194 1.00 96.00 183 ASP A CA 1
ATOM 1378 C C . ASP A 1 183 ? -2.961 21.848 -0.362 1.00 96.00 183 ASP A C 1
ATOM 1380 O O . ASP A 1 183 ? -2.650 21.553 0.794 1.00 96.00 183 ASP A O 1
ATOM 1384 N N . THR A 1 184 ? -4.012 21.289 -0.970 1.00 96.12 184 THR A N 1
ATOM 1385 C CA . THR A 1 184 ? -4.885 20.305 -0.313 1.00 96.12 184 THR A CA 1
ATOM 1386 C C . THR A 1 184 ? -4.142 18.994 -0.086 1.00 96.12 184 THR A C 1
ATOM 1388 O O . THR A 1 184 ? -4.242 18.400 0.987 1.00 96.12 184 THR A O 1
ATOM 1391 N N . ALA A 1 185 ? -3.378 18.550 -1.083 1.00 95.31 185 ALA A N 1
ATOM 1392 C CA . ALA A 1 185 ? -2.629 17.312 -1.020 1.00 95.31 185 ALA A CA 1
ATOM 1393 C C . ALA A 1 185 ? -1.597 17.352 0.109 1.00 95.31 185 ALA A C 1
ATOM 1395 O O . ALA A 1 185 ? -1.614 16.483 0.976 1.00 95.31 185 ALA A O 1
ATOM 1396 N N . ARG A 1 186 ? -0.792 18.417 0.181 1.00 94.38 186 ARG A N 1
ATOM 1397 C CA . ARG A 1 186 ? 0.218 18.586 1.231 1.00 94.38 186 ARG A CA 1
ATOM 1398 C C . ARG A 1 186 ? -0.376 18.737 2.622 1.00 94.38 186 ARG A C 1
ATOM 1400 O O . ARG A 1 186 ? 0.193 18.214 3.580 1.00 94.38 186 ARG A O 1
ATOM 1407 N N . ALA A 1 187 ? -1.519 19.409 2.749 1.00 96.69 187 ALA A N 1
ATOM 1408 C CA . ALA A 1 187 ? -2.229 19.488 4.020 1.00 96.69 187 ALA A CA 1
ATOM 1409 C C . ALA A 1 187 ? -2.690 18.099 4.496 1.00 96.69 187 ALA A C 1
ATOM 1411 O O . ALA A 1 187 ? -2.522 17.767 5.668 1.00 96.69 187 ALA A O 1
ATOM 1412 N N . LEU A 1 188 ? -3.224 17.265 3.595 1.00 96.62 188 LEU A N 1
ATOM 1413 C CA . LEU A 1 188 ? -3.637 15.895 3.916 1.00 96.62 188 LEU A CA 1
ATOM 1414 C C . LEU A 1 188 ? -2.441 14.980 4.198 1.00 96.62 188 LEU A C 1
ATOM 1416 O O . LEU A 1 188 ? -2.479 14.221 5.159 1.00 96.62 188 LEU A O 1
ATOM 1420 N N . GLU A 1 189 ? -1.374 15.074 3.409 1.00 95.25 189 GLU A N 1
ATOM 1421 C CA . GLU A 1 189 ? -0.125 14.330 3.620 1.00 95.25 189 GLU A CA 1
ATOM 1422 C C . GLU A 1 189 ? 0.518 14.666 4.962 1.00 95.25 189 GLU A C 1
ATOM 1424 O O . GLU A 1 189 ? 0.980 13.769 5.657 1.00 95.25 189 GLU A O 1
ATOM 1429 N N . SER A 1 190 ? 0.473 15.936 5.366 1.00 95.94 190 SER A N 1
ATOM 1430 C CA . SER A 1 190 ? 0.939 16.353 6.689 1.00 95.94 190 SER A CA 1
ATOM 1431 C C . SER A 1 190 ? 0.007 15.858 7.795 1.00 95.94 190 SER A C 1
ATOM 1433 O O . SER A 1 190 ? 0.474 15.382 8.823 1.00 95.94 190 SER A O 1
ATOM 1435 N N . LYS A 1 191 ? -1.316 15.938 7.587 1.00 97.12 191 LYS A N 1
ATOM 1436 C CA . LYS A 1 191 ? -2.317 15.477 8.561 1.00 97.12 191 LYS A CA 1
ATOM 1437 C C . LYS A 1 191 ? -2.211 13.974 8.830 1.00 97.12 191 LYS A C 1
ATOM 1439 O O . LYS A 1 191 ? -2.435 13.561 9.962 1.00 97.12 191 LYS A O 1
ATOM 1444 N N . TYR A 1 192 ? -1.937 13.174 7.803 1.00 97.25 192 TYR A N 1
ATOM 1445 C CA . TYR A 1 192 ? -1.896 11.712 7.883 1.00 97.25 192 TYR A CA 1
ATOM 1446 C C . TYR A 1 192 ? -0.491 11.137 7.681 1.00 97.25 192 TYR A C 1
ATOM 1448 O O . TYR A 1 192 ? -0.345 10.017 7.183 1.00 97.25 192 TYR A O 1
ATOM 1456 N N . ALA A 1 193 ? 0.540 11.902 8.040 1.00 96.25 193 ALA A N 1
ATOM 1457 C CA . ALA A 1 193 ? 1.892 11.373 8.141 1.00 96.25 193 ALA A CA 1
ATOM 1458 C C . ALA A 1 193 ? 1.923 10.199 9.137 1.00 96.25 193 ALA A C 1
ATOM 1460 O O . ALA A 1 193 ? 1.060 10.100 10.006 1.00 96.25 193 ALA A O 1
ATOM 1461 N N . PHE A 1 194 ? 2.894 9.295 8.993 1.00 98.06 194 PHE A N 1
ATOM 1462 C CA . PHE A 1 194 ? 3.025 8.158 9.903 1.00 98.06 194 PHE A CA 1
ATOM 1463 C C . PHE A 1 194 ? 3.128 8.638 11.357 1.00 98.06 194 PHE A C 1
ATOM 1465 O O . PHE A 1 194 ? 4.001 9.440 11.688 1.00 98.06 194 PHE A O 1
ATOM 1472 N N . ASP A 1 195 ? 2.227 8.133 12.194 1.00 98.38 195 ASP A N 1
ATOM 1473 C CA . ASP A 1 195 ? 2.138 8.428 13.618 1.00 98.38 195 ASP A CA 1
ATOM 1474 C C . ASP A 1 195 ? 1.520 7.215 14.329 1.00 98.38 195 ASP A C 1
ATOM 1476 O O . ASP A 1 195 ? 0.300 7.027 14.400 1.00 98.38 195 ASP A O 1
ATOM 1480 N N . LEU A 1 196 ? 2.395 6.334 14.814 1.00 98.25 196 LEU A N 1
ATOM 1481 C CA . LEU A 1 196 ? 1.987 5.104 15.483 1.00 98.25 196 LEU A CA 1
ATOM 1482 C C . LEU A 1 196 ? 1.221 5.380 16.784 1.00 98.25 196 LEU A C 1
ATOM 1484 O O . LEU A 1 196 ? 0.298 4.635 17.115 1.00 98.25 196 LEU A O 1
ATOM 1488 N N . GLU A 1 197 ? 1.597 6.429 17.517 1.00 98.44 197 GLU A N 1
ATOM 1489 C CA . GLU A 1 197 ? 0.980 6.769 18.800 1.00 98.44 197 GLU A CA 1
ATOM 1490 C C . GLU A 1 197 ? -0.441 7.287 18.585 1.00 98.44 197 GLU A C 1
ATOM 1492 O O . GLU A 1 197 ? -1.374 6.768 19.198 1.00 98.44 197 GLU A O 1
ATOM 1497 N N . GLN A 1 198 ? -0.630 8.210 17.637 1.00 98.44 198 GLN A N 1
ATOM 1498 C CA . GLN A 1 198 ? -1.951 8.714 17.266 1.00 98.44 198 GLN A CA 1
ATOM 1499 C C . GLN A 1 198 ? -2.858 7.598 16.736 1.00 98.44 198 GLN A C 1
ATOM 1501 O O . GLN A 1 198 ? -4.033 7.516 17.102 1.00 98.44 198 GLN A O 1
ATOM 1506 N N . ALA A 1 199 ? -2.330 6.718 15.876 1.00 98.62 199 ALA A N 1
ATOM 1507 C CA . ALA A 1 199 ? -3.087 5.573 15.383 1.00 98.62 199 ALA A CA 1
ATOM 1508 C C . ALA A 1 199 ? -3.556 4.680 16.536 1.00 98.62 199 ALA A C 1
ATOM 1510 O O . ALA A 1 199 ? -4.725 4.290 16.584 1.00 98.62 199 ALA A O 1
ATOM 1511 N N . LYS A 1 200 ? -2.644 4.373 17.466 1.00 98.06 200 LYS A N 1
ATOM 1512 C CA . LYS A 1 200 ? -2.928 3.535 18.627 1.00 98.06 200 LYS A CA 1
ATOM 1513 C C . LYS A 1 200 ? -3.968 4.173 19.541 1.00 98.06 200 LYS A C 1
ATOM 1515 O O . LYS A 1 200 ? -4.911 3.487 19.907 1.00 98.06 200 LYS A O 1
ATOM 1520 N N . GLU A 1 201 ? -3.844 5.458 19.858 1.00 98.44 201 GLU A N 1
ATOM 1521 C CA . GLU A 1 201 ? -4.808 6.172 20.703 1.00 98.44 201 GLU A CA 1
ATOM 1522 C C . GLU A 1 201 ? -6.230 6.085 20.130 1.00 98.44 201 GLU A C 1
ATOM 1524 O O . GLU A 1 201 ? -7.169 5.715 20.835 1.00 98.44 201 GLU A O 1
ATOM 1529 N N . VAL A 1 202 ? -6.391 6.359 18.830 1.00 98.69 202 VAL A N 1
ATOM 1530 C CA . VAL A 1 202 ? -7.701 6.279 18.167 1.00 98.69 202 VAL A CA 1
ATOM 1531 C C . VAL A 1 202 ? -8.234 4.848 18.166 1.00 98.69 202 VAL A C 1
ATOM 1533 O O . VAL A 1 202 ? -9.418 4.641 18.423 1.00 98.69 202 VAL A O 1
ATOM 1536 N N . ILE A 1 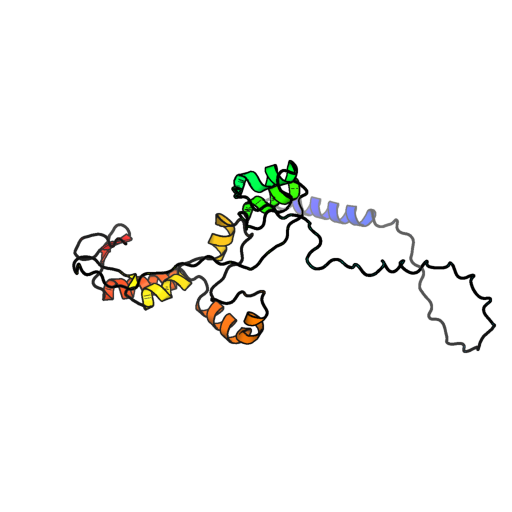203 ? -7.391 3.855 17.872 1.00 98.44 203 ILE A N 1
ATOM 1537 C CA . ILE A 1 203 ? -7.813 2.450 17.856 1.00 98.44 203 ILE A CA 1
ATOM 1538 C C . ILE A 1 203 ? -8.218 1.993 19.258 1.00 98.44 203 ILE A C 1
ATOM 1540 O O . ILE A 1 203 ? -9.264 1.369 19.384 1.00 98.44 203 ILE A O 1
ATOM 1544 N N . ASP A 1 204 ? -7.448 2.328 20.294 1.00 98.19 204 ASP A N 1
ATOM 1545 C CA . ASP A 1 204 ? -7.732 1.932 21.674 1.00 98.19 204 ASP A CA 1
ATOM 1546 C C . ASP A 1 204 ? -9.096 2.469 22.135 1.00 98.19 204 ASP A C 1
ATOM 1548 O O . ASP A 1 204 ? -9.956 1.693 22.553 1.00 98.19 204 ASP A O 1
ATOM 1552 N N . VAL A 1 205 ? -9.342 3.771 21.949 1.00 98.56 205 VAL A N 1
ATOM 1553 C CA . VAL A 1 205 ? -10.618 4.411 22.313 1.00 98.56 205 VAL A CA 1
ATOM 1554 C C . VAL A 1 205 ? -11.800 3.790 21.568 1.00 98.56 205 VAL A C 1
ATOM 1556 O O . VAL A 1 205 ? -12.856 3.531 22.148 1.00 98.56 205 VAL A O 1
ATOM 1559 N N . GLU A 1 206 ? -11.655 3.571 20.263 1.00 98.62 206 GLU A N 1
ATOM 1560 C CA . GLU A 1 206 ? -12.759 3.088 19.437 1.00 98.62 206 GLU A CA 1
ATOM 1561 C C . GLU A 1 206 ? -13.025 1.593 19.639 1.00 98.62 206 GLU A C 1
ATOM 1563 O O . GLU A 1 206 ? -14.183 1.185 19.601 1.00 98.62 206 GLU A O 1
ATOM 1568 N N . MET A 1 207 ? -11.996 0.782 19.897 1.00 98.44 207 MET A N 1
ATOM 1569 C CA . MET A 1 207 ? -12.156 -0.638 20.221 1.00 98.44 207 MET A CA 1
ATOM 1570 C C . MET A 1 207 ? -12.887 -0.828 21.554 1.00 98.44 207 MET A C 1
ATOM 1572 O O . MET A 1 207 ? -13.857 -1.586 21.606 1.00 98.44 207 MET A O 1
ATOM 1576 N N . GLU A 1 208 ? -12.504 -0.086 22.597 1.00 98.19 208 GLU A N 1
ATOM 1577 C CA . GLU A 1 208 ? -13.223 -0.076 23.879 1.00 98.19 208 GLU A CA 1
ATOM 1578 C C . GLU A 1 208 ? -14.674 0.393 23.709 1.00 98.19 208 GLU A C 1
ATOM 1580 O O . GLU A 1 208 ? -15.608 -0.235 24.213 1.00 98.19 208 GLU A O 1
ATOM 1585 N N . GLY A 1 209 ? -14.893 1.449 22.918 1.00 98.06 209 GLY A N 1
ATOM 1586 C CA . GLY A 1 209 ? -16.230 1.948 22.586 1.00 98.06 209 GLY A CA 1
ATOM 1587 C C . GLY A 1 209 ? -17.105 0.943 21.824 1.00 98.06 209 GLY A C 1
ATOM 1588 O O . GLY A 1 209 ? -18.333 1.034 21.871 1.00 98.06 209 GLY A O 1
ATOM 1589 N N . MET A 1 210 ? -16.493 -0.032 21.149 1.00 97.56 210 MET A N 1
ATOM 1590 C CA . MET A 1 210 ? -17.175 -1.145 20.482 1.00 97.56 210 MET A CA 1
ATOM 1591 C C . MET A 1 210 ? -17.397 -2.357 21.402 1.00 97.56 210 MET A C 1
ATOM 1593 O O . MET A 1 210 ? -17.944 -3.361 20.949 1.00 97.56 210 MET A O 1
ATOM 1597 N N . GLY A 1 211 ? -17.013 -2.275 22.681 1.00 96.94 211 GLY A N 1
ATOM 1598 C CA . GLY A 1 211 ? -17.149 -3.355 23.660 1.00 96.94 211 GLY A CA 1
ATOM 1599 C C . GLY A 1 211 ? -16.039 -4.404 23.588 1.00 96.94 211 GLY A C 1
ATOM 1600 O O . GLY A 1 211 ? -16.214 -5.503 24.116 1.00 96.94 211 GLY A O 1
ATOM 1601 N N . ALA A 1 212 ? -14.928 -4.101 22.911 1.00 97.94 212 ALA A N 1
ATOM 1602 C CA . ALA A 1 212 ? -13.734 -4.932 22.954 1.00 97.94 212 ALA A CA 1
ATOM 1603 C C . ALA A 1 212 ? -12.839 -4.541 24.138 1.00 97.94 212 ALA A C 1
ATOM 1605 O O . ALA A 1 212 ? -12.811 -3.393 24.568 1.00 97.94 212 ALA A O 1
ATOM 1606 N N . GLU A 1 213 ? -12.068 -5.498 24.636 1.00 97.56 213 GLU A N 1
ATOM 1607 C CA . GLU A 1 213 ? -11.128 -5.309 25.739 1.00 97.56 213 GLU A CA 1
ATOM 1608 C C . GLU A 1 213 ? -9.723 -5.718 25.293 1.00 97.56 213 GLU A C 1
ATOM 1610 O O . GLU A 1 213 ? -9.553 -6.687 24.546 1.00 97.56 213 GLU A O 1
ATOM 1615 N N . LEU A 1 214 ? -8.698 -4.990 25.737 1.00 96.75 214 LEU A N 1
ATOM 1616 C CA . LEU A 1 214 ? -7.315 -5.344 25.439 1.00 96.75 214 LEU A CA 1
ATOM 1617 C C . LEU A 1 214 ? -6.847 -6.444 26.400 1.00 96.75 214 LEU A C 1
ATOM 1619 O O . LEU A 1 214 ? -6.758 -6.242 27.611 1.00 96.75 214 LEU A O 1
ATOM 1623 N N . GLY A 1 215 ? -6.537 -7.619 25.857 1.00 92.88 215 GLY A N 1
ATOM 1624 C CA . GLY A 1 215 ? -5.998 -8.736 26.622 1.00 92.88 215 GLY A CA 1
ATOM 1625 C C . GLY A 1 215 ? -4.597 -8.452 27.169 1.00 92.88 215 GLY A C 1
ATOM 1626 O O . GLY A 1 215 ? -3.852 -7.619 26.652 1.00 92.88 215 GLY A O 1
ATOM 1627 N N . ALA A 1 216 ? -4.193 -9.208 28.194 1.00 91.94 216 ALA A N 1
ATOM 1628 C CA . ALA A 1 216 ? -2.849 -9.118 28.778 1.00 91.94 216 ALA A CA 1
ATOM 1629 C C . ALA A 1 216 ? -1.718 -9.475 27.788 1.00 91.94 216 ALA A C 1
ATOM 1631 O O . ALA A 1 216 ? -0.559 -9.145 28.028 1.00 91.94 216 ALA A O 1
ATOM 1632 N N . ASP A 1 217 ? -2.048 -10.144 26.681 1.00 92.06 217 ASP A N 1
ATOM 1633 C CA . ASP A 1 217 ? -1.149 -10.460 25.569 1.00 92.06 217 ASP A CA 1
ATOM 1634 C C . ASP A 1 217 ? -1.073 -9.345 24.507 1.00 92.06 217 ASP A C 1
ATOM 1636 O O . ASP A 1 217 ? -0.408 -9.513 23.484 1.00 92.06 217 ASP A O 1
ATOM 1640 N N . GLY A 1 218 ? -1.748 -8.213 24.734 1.00 92.88 218 GLY A N 1
ATOM 1641 C CA . GLY A 1 218 ? -1.788 -7.075 23.819 1.00 92.88 218 GLY A CA 1
ATOM 1642 C C . GLY A 1 218 ? -2.721 -7.264 22.622 1.00 92.88 218 GLY A C 1
ATOM 1643 O O . GLY A 1 218 ? -2.628 -6.496 21.664 1.00 92.88 218 GLY A O 1
ATOM 1644 N N . LYS A 1 219 ? -3.607 -8.269 22.641 1.00 95.12 219 LYS A N 1
ATOM 1645 C CA . LYS A 1 219 ? -4.584 -8.512 21.571 1.00 95.12 219 LYS A CA 1
ATOM 1646 C C . LYS A 1 219 ? -5.986 -8.124 22.006 1.00 95.12 219 LYS A C 1
ATOM 1648 O O . LYS A 1 219 ? -6.389 -8.379 23.137 1.00 95.12 219 LYS A O 1
ATOM 1653 N N . TRP A 1 220 ? -6.747 -7.552 21.083 1.00 97.56 220 TRP A N 1
ATOM 1654 C CA . TRP A 1 220 ? -8.146 -7.219 21.319 1.00 97.56 220 TRP A CA 1
ATOM 1655 C C . TRP A 1 220 ? -9.012 -8.471 21.435 1.00 97.56 220 TRP A C 1
ATOM 1657 O O . TRP A 1 220 ? -8.895 -9.397 20.632 1.00 97.56 220 TRP A O 1
ATOM 1667 N N . GLN A 1 221 ? -9.899 -8.466 22.422 1.00 97.44 221 GLN A N 1
ATOM 1668 C CA . GLN A 1 221 ? -10.861 -9.515 22.726 1.00 97.44 221 GLN A CA 1
ATOM 1669 C C . GLN A 1 221 ? -12.271 -8.931 22.623 1.00 97.44 221 GLN A C 1
ATOM 1671 O O . GLN A 1 221 ? -12.510 -7.817 23.072 1.00 97.44 221 GLN A O 1
ATOM 1676 N N . PHE A 1 222 ? -13.218 -9.678 22.073 1.00 97.62 222 PHE A N 1
ATOM 1677 C CA . PHE A 1 222 ? -14.635 -9.332 22.064 1.00 97.62 222 PHE A CA 1
ATOM 1678 C C . PHE A 1 222 ? -15.434 -10.557 22.509 1.00 97.62 222 PHE A C 1
ATOM 1680 O O . PHE A 1 222 ? -15.185 -11.663 22.034 1.00 97.62 222 PHE A O 1
ATOM 1687 N N . ASN A 1 223 ? -16.345 -10.393 23.473 1.00 95.19 223 ASN A N 1
ATOM 1688 C CA . ASN A 1 223 ? -17.092 -11.501 24.090 1.00 95.19 223 ASN A CA 1
ATOM 1689 C C . ASN A 1 223 ? -16.208 -12.662 24.604 1.00 95.19 223 ASN A C 1
ATOM 1691 O O . ASN A 1 223 ? -16.591 -13.829 24.536 1.00 95.19 223 ASN A O 1
ATOM 1695 N N . GLY A 1 224 ? -15.015 -12.349 25.119 1.00 93.44 224 GLY A N 1
ATOM 1696 C CA . GLY A 1 224 ? -14.074 -13.342 25.650 1.00 93.44 224 GLY A CA 1
ATOM 1697 C C . GLY A 1 224 ? -13.303 -14.146 24.594 1.00 93.44 224 GLY A C 1
ATOM 1698 O O . GLY A 1 224 ? -12.628 -15.107 24.961 1.00 93.44 224 GLY A O 1
ATOM 1699 N N . ALA A 1 225 ? -13.384 -13.771 23.312 1.00 93.75 225 ALA A N 1
ATOM 1700 C CA . ALA A 1 225 ? -12.632 -14.383 22.218 1.00 93.75 225 ALA A CA 1
ATOM 1701 C C . ALA A 1 225 ? -11.793 -13.343 21.448 1.00 93.75 225 ALA A C 1
ATOM 1703 O O . ALA A 1 225 ? -12.210 -12.186 21.348 1.00 93.75 225 ALA A O 1
ATOM 1704 N N . PRO A 1 226 ? -10.636 -13.722 20.868 1.00 95.19 226 PRO A N 1
ATOM 1705 C CA . PRO A 1 226 ? -9.801 -12.770 20.145 1.00 95.19 226 PRO A CA 1
ATOM 1706 C C . PRO A 1 226 ? -10.522 -12.200 18.928 1.00 95.19 226 PRO A C 1
ATOM 1708 O O . PRO A 1 226 ? -11.163 -12.934 18.175 1.00 95.19 226 PRO A O 1
ATOM 1711 N N . VAL A 1 227 ? -10.368 -10.898 18.696 1.00 96.06 227 VAL A N 1
ATOM 1712 C CA . VAL A 1 227 ? -10.837 -10.261 17.466 1.00 96.06 227 VAL A CA 1
ATOM 1713 C C . VAL A 1 227 ? -10.002 -10.786 16.298 1.00 96.06 227 VAL A C 1
ATOM 1715 O O . VAL A 1 227 ? -8.779 -10.643 16.280 1.00 96.06 227 VAL A O 1
ATOM 1718 N N . SER A 1 228 ? -10.673 -11.396 15.322 1.00 89.94 228 SER A N 1
ATOM 1719 C CA . SER A 1 228 ? -10.075 -11.964 14.112 1.00 89.94 228 SER A CA 1
ATOM 1720 C C . SER A 1 228 ? -10.898 -11.558 12.892 1.00 89.94 228 SER A C 1
ATOM 1722 O O . SER A 1 228 ? -12.119 -11.429 12.989 1.00 89.94 228 SER A O 1
ATOM 1724 N N . LEU A 1 229 ? -10.221 -11.367 11.757 1.00 87.25 229 LEU A N 1
ATOM 1725 C CA . LEU A 1 229 ? -10.793 -10.937 10.478 1.00 87.25 229 LEU A CA 1
ATOM 1726 C C . LEU A 1 229 ? -10.496 -11.925 9.354 1.00 87.25 229 LEU A C 1
ATOM 1728 O O . LEU A 1 229 ? -9.468 -12.630 9.465 1.00 87.25 229 LEU A O 1
#